Protein AF-A0A1E4PXR9-F1 (afdb_monomer)

Radius of gyration: 66.26 Å; Cα contacts (8 Å, |Δi|>4): 309; chains: 1; bounding box: 119×58×157 Å

Foldseek 3Di:
DVQQVLLVVLVVCVVVVNLVSNQVSLVSNEDPDQDPQADPSVLSSLVSQLVSCVVVVNPVSNVVSVVSSVVNVVNHVVVVVVVVVVVVVVVVVVVVVVVVVVVVVVVVVVVVVVVVVVVVVVVVVVVVVVVVVVVVVVVVVVVVVVVVVVVVVVVVCQADPLQRAGEQVNLVVVLLVVLVVCQVVVHKDKDKDKDKPPLVVVCVPPNQQLSSVVVNVVSVVVVVVDDPPDHDYDHDDDHDDHDPDDDPPPDDIAMQMFMEMCVPQNSDPVSSVVLRVVQSVCCVVVPHRDYGYSDDPPDDPPDD

Mean predicted aligned error: 16.11 Å

pLDDT: mean 86.54, std 12.79, range [35.88, 97.44]

Sequence (304 aa):
MIHDWAATWADALYRSGDLDGAYRHARQSVPDQLPVAPTPLLARAYQVLYEVAKRRGNAAEALDWHERFVEADKHTLDAASASSLAYQRVKQEVDDKLRQLQQAEDSNRILQLRQALDRKAVQASRLSIVLLLTVLASVVFWLIRLKRSQKRFMRLARHDGLTGIFNRQHFVEQAERMLAAAQRDGQHVCLLLMDLDHFKLINDAHGHAFGDLVLKRAVAVCHDHLRKSDIFGRLGGTIAETSDDEDTRGVVISASLGVASTEHAGYDLQQLMADADNALYRAKRGGRNRVVLDDVPQGEAASL

Nearest PDB structures (foldseek):
  6ttr-assembly1_A  TM=7.400E-01  e=2.130E-10  Caulobacter vibrioides NA1000
  6et7-assembly1_B  TM=7.426E-01  e=7.790E-09  Idiomarina sp. A28L
  6zxc-assembly2_D  TM=7.592E-01  e=3.958E-08  Leptospira biflexa serovar Patoc strain 'Patoc 1 (P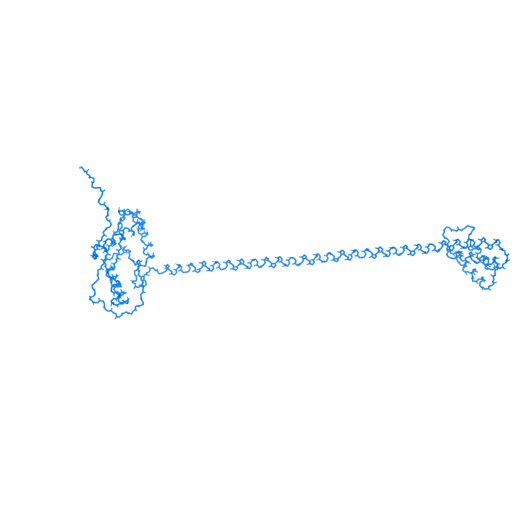aris)'
  3qyy-assembly1_B  TM=8.169E-01  e=7.496E-08  Xanthomonas campestris pv. campestris
  6zxm-assembly3_E  TM=7.622E-01  e=1.125E-07  Leptospira biflexa serovar Patoc strain 'Patoc 1 (Paris)'

Solvent-accessible surface area (backbone atoms only — not comparable to full-atom values): 16610 Å² total; per-residue (Å²): 122,88,41,63,59,30,17,57,48,11,50,53,30,45,74,73,66,38,52,68,59,12,42,54,28,12,55,70,35,53,69,98,62,87,58,98,76,43,47,71,59,44,22,49,15,27,47,46,41,16,55,46,26,52,74,70,67,38,64,71,62,17,49,56,28,42,54,54,17,55,53,29,44,51,54,34,52,51,52,51,52,52,49,53,51,52,52,50,52,54,51,50,54,50,53,51,50,51,50,50,51,52,52,52,51,52,52,52,50,54,51,54,52,49,54,54,51,53,53,50,52,54,51,52,52,53,52,52,50,53,51,52,52,54,53,51,51,49,52,53,52,49,54,53,50,50,55,51,48,54,55,45,57,59,65,64,54,44,42,30,92,86,67,65,40,22,18,46,69,44,36,51,62,49,49,54,54,50,34,59,47,24,65,74,71,73,49,79,53,74,47,77,40,77,47,65,51,66,49,66,59,48,24,76,74,62,34,55,43,52,39,51,51,51,49,41,49,51,50,52,60,50,55,76,74,54,59,94,86,59,87,62,54,50,81,78,84,83,88,64,85,71,70,100,83,78,80,72,82,88,70,86,76,49,45,17,24,4,28,18,43,33,85,79,51,41,72,45,64,69,52,32,51,51,41,7,48,53,14,25,51,49,14,51,72,76,70,36,69,32,79,26,66,59,70,78,80,93,78,75,85,76,82,126

Structure (mmCIF, N/CA/C/O backbone):
data_AF-A0A1E4PXR9-F1
#
_entry.id   AF-A0A1E4PXR9-F1
#
loop_
_atom_site.group_PDB
_atom_site.id
_atom_site.type_symbol
_atom_site.label_atom_id
_atom_site.label_alt_id
_atom_site.label_comp_id
_atom_site.label_asym_id
_atom_site.label_entity_id
_atom_site.label_seq_id
_atom_site.pdbx_PDB_ins_code
_atom_site.Cartn_x
_atom_site.Cartn_y
_atom_site.Cartn_z
_atom_site.occupancy
_atom_site.B_iso_or_equiv
_atom_site.auth_seq_id
_atom_site.auth_comp_id
_atom_site.auth_asym_id
_atom_site.auth_atom_id
_atom_site.pdbx_PDB_model_num
ATOM 1 N N . MET A 1 1 ? 52.321 15.057 -86.939 1.00 46.62 1 MET A N 1
ATOM 2 C CA . MET A 1 1 ? 51.841 13.958 -87.806 1.00 46.62 1 MET A CA 1
ATOM 3 C C . MET A 1 1 ? 52.699 13.715 -89.055 1.00 46.62 1 MET A C 1
ATOM 5 O O . MET A 1 1 ? 52.874 12.556 -89.390 1.00 46.62 1 MET A O 1
ATOM 9 N N . ILE A 1 2 ? 53.272 14.726 -89.738 1.00 49.56 2 ILE A N 1
ATOM 10 C CA . ILE A 1 2 ? 54.115 14.496 -90.944 1.00 49.56 2 ILE A CA 1
ATOM 11 C C . ILE A 1 2 ? 55.569 14.066 -90.608 1.00 49.56 2 ILE A C 1
ATOM 13 O O . ILE A 1 2 ? 56.249 13.540 -91.476 1.00 49.56 2 ILE A O 1
ATOM 17 N N . HIS A 1 3 ? 56.046 14.193 -89.362 1.00 58.34 3 HIS A N 1
ATOM 18 C CA . HIS A 1 3 ? 57.420 13.801 -88.977 1.00 58.34 3 HIS A CA 1
ATOM 19 C C . HIS A 1 3 ? 57.537 12.391 -88.353 1.00 58.34 3 HIS A C 1
ATOM 21 O O . HIS A 1 3 ? 58.612 11.801 -88.371 1.00 58.34 3 HIS A O 1
ATOM 27 N N . ASP A 1 4 ? 56.439 11.808 -87.854 1.00 62.16 4 ASP A N 1
ATOM 28 C CA . ASP A 1 4 ? 56.469 10.554 -87.073 1.00 62.16 4 ASP A CA 1
ATOM 29 C C . ASP A 1 4 ? 56.640 9.288 -87.942 1.00 62.16 4 ASP A C 1
ATOM 31 O O . ASP A 1 4 ? 57.263 8.305 -87.528 1.00 62.16 4 ASP A O 1
ATOM 35 N N . TRP A 1 5 ? 56.121 9.309 -89.177 1.00 75.88 5 TRP A N 1
ATOM 36 C CA . TRP A 1 5 ? 56.276 8.201 -90.132 1.00 75.88 5 TRP A CA 1
ATOM 37 C C . TRP A 1 5 ? 57.699 8.129 -90.694 1.00 75.88 5 TRP A C 1
ATOM 39 O O . TRP A 1 5 ? 58.212 7.045 -90.944 1.00 75.88 5 TRP A O 1
ATOM 49 N N . ALA A 1 6 ? 58.359 9.274 -90.869 1.00 78.88 6 ALA A N 1
ATOM 50 C CA . ALA A 1 6 ? 59.691 9.329 -91.452 1.00 78.88 6 ALA A CA 1
ATOM 51 C C . ALA A 1 6 ? 60.750 8.752 -90.491 1.00 78.88 6 ALA A C 1
ATOM 53 O O . ALA A 1 6 ? 61.662 8.065 -90.944 1.00 78.88 6 ALA A O 1
ATOM 54 N N . ALA A 1 7 ? 60.578 8.907 -89.173 1.00 80.62 7 ALA A N 1
ATOM 55 C CA . ALA A 1 7 ? 61.464 8.321 -88.163 1.00 80.62 7 ALA A CA 1
ATOM 56 C C . ALA A 1 7 ? 61.341 6.789 -88.086 1.00 80.62 7 ALA A C 1
ATOM 58 O O . ALA A 1 7 ? 62.341 6.072 -88.035 1.00 80.62 7 ALA A O 1
ATOM 59 N N . THR A 1 8 ? 60.107 6.277 -88.112 1.00 85.06 8 THR A N 1
ATOM 60 C CA . THR A 1 8 ? 59.834 4.829 -88.121 1.00 85.06 8 THR A CA 1
ATOM 61 C C . THR A 1 8 ? 60.271 4.176 -89.434 1.00 85.06 8 THR A C 1
ATOM 63 O O . THR A 1 8 ? 60.871 3.101 -89.418 1.00 85.06 8 THR A O 1
ATOM 66 N N . TRP A 1 9 ? 60.050 4.850 -90.566 1.00 86.06 9 TRP A N 1
ATOM 67 C CA . TRP A 1 9 ? 60.503 4.408 -91.885 1.00 86.06 9 TRP A CA 1
ATOM 68 C C . TRP A 1 9 ? 62.031 4.418 -92.013 1.00 86.06 9 TRP A C 1
ATOM 70 O O . TRP A 1 9 ? 62.611 3.486 -92.564 1.00 86.06 9 TRP A O 1
ATOM 80 N N . ALA A 1 10 ? 62.704 5.420 -91.443 1.00 86.50 10 ALA A N 1
ATOM 81 C CA . ALA A 1 10 ? 64.161 5.484 -91.424 1.00 86.50 10 ALA A CA 1
ATOM 82 C C . ALA A 1 10 ? 64.803 4.320 -90.656 1.00 86.50 10 ALA A C 1
ATOM 84 O O . ALA A 1 10 ? 65.794 3.758 -91.120 1.00 86.50 10 ALA A O 1
ATOM 85 N N . ASP A 1 11 ? 64.227 3.919 -89.517 1.00 86.69 11 ASP A N 1
ATOM 86 C CA . ASP A 1 11 ? 64.697 2.746 -88.772 1.00 86.69 11 ASP A CA 1
ATOM 87 C C . ASP A 1 11 ? 64.509 1.450 -89.572 1.00 86.69 11 ASP A C 1
ATOM 89 O O . ASP A 1 11 ? 65.394 0.593 -89.595 1.00 86.69 11 ASP A O 1
ATOM 93 N N . ALA A 1 12 ? 63.378 1.315 -90.269 1.00 87.81 12 ALA A N 1
ATOM 94 C CA . ALA A 1 12 ? 63.119 0.170 -91.136 1.00 87.81 12 ALA A CA 1
ATOM 95 C C . ALA A 1 12 ? 64.130 0.089 -92.298 1.00 87.81 12 ALA A C 1
ATOM 97 O O . ALA A 1 12 ? 64.696 -0.980 -92.533 1.00 87.81 12 ALA A O 1
ATOM 98 N N . LEU A 1 13 ? 64.414 1.217 -92.962 1.00 87.94 13 LEU A N 1
ATOM 99 C CA . LEU A 1 13 ? 65.394 1.309 -94.054 1.00 87.94 13 LEU A CA 1
ATOM 100 C C . LEU A 1 13 ? 66.832 1.048 -93.586 1.00 87.94 13 LEU A C 1
ATOM 102 O O . LEU A 1 13 ? 67.603 0.373 -94.271 1.00 87.94 13 LEU A O 1
ATOM 106 N N . TYR A 1 14 ? 67.189 1.516 -92.386 1.00 88.06 14 TYR A N 1
ATOM 107 C CA . TYR A 1 14 ? 68.495 1.229 -91.792 1.00 88.06 14 TYR A CA 1
ATOM 108 C C . TYR A 1 14 ? 68.681 -0.278 -91.573 1.00 88.06 14 TYR A C 1
ATOM 110 O O . TYR A 1 14 ? 69.727 -0.838 -91.912 1.00 88.06 14 TYR A O 1
ATOM 118 N N . ARG A 1 15 ? 67.646 -0.960 -91.060 1.00 88.12 15 ARG A N 1
ATOM 119 C CA . ARG A 1 15 ? 67.658 -2.417 -90.851 1.00 88.12 15 ARG A CA 1
ATOM 120 C C . ARG A 1 15 ? 67.704 -3.207 -92.159 1.00 88.12 15 ARG A C 1
ATOM 122 O O . ARG A 1 15 ? 68.309 -4.275 -92.175 1.00 88.12 15 ARG A O 1
ATOM 129 N N . SER A 1 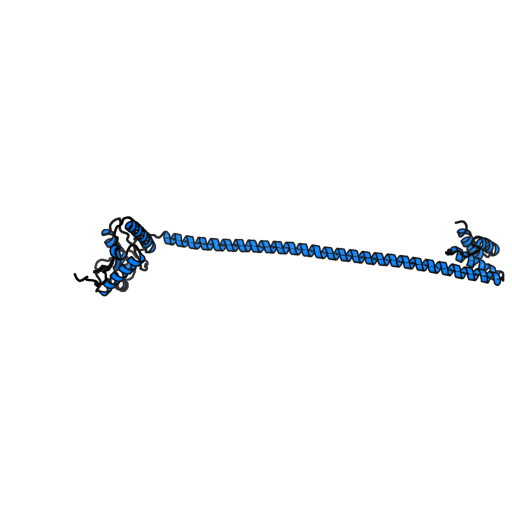16 ? 67.108 -2.699 -93.239 1.00 87.12 16 SER A N 1
ATOM 130 C CA . SER A 1 16 ? 67.174 -3.325 -94.568 1.00 87.12 16 SER A CA 1
ATOM 131 C C . SER A 1 16 ? 68.480 -3.042 -9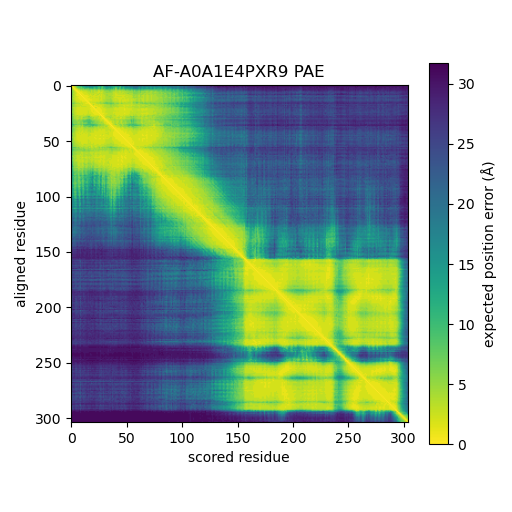5.322 1.00 87.12 16 SER A C 1
ATOM 133 O O . SER A 1 16 ? 68.671 -3.573 -96.412 1.00 87.12 16 SER A O 1
ATOM 135 N N . GLY A 1 17 ? 69.382 -2.230 -94.757 1.00 82.88 17 GLY A N 1
ATOM 136 C CA . GLY A 1 17 ? 70.694 -1.919 -95.329 1.00 82.88 17 GLY A CA 1
ATOM 137 C C . GLY A 1 17 ? 70.726 -0.718 -96.281 1.00 82.88 17 GLY A C 1
ATOM 138 O O . GLY A 1 17 ? 71.799 -0.394 -96.786 1.00 82.88 17 GLY A O 1
ATOM 139 N N . ASP A 1 18 ? 69.601 -0.028 -96.494 1.00 90.12 18 ASP A N 1
ATOM 140 C CA . ASP A 1 18 ? 69.536 1.197 -97.301 1.00 90.12 18 ASP A CA 1
ATOM 141 C C . ASP A 1 18 ? 69.928 2.410 -96.446 1.00 90.12 18 ASP A C 1
ATOM 143 O O . ASP A 1 18 ? 69.097 3.076 -95.823 1.00 90.12 18 ASP A O 1
ATOM 147 N N . LEU A 1 19 ? 71.234 2.679 -96.388 1.00 86.06 19 LEU A N 1
ATOM 148 C CA . LEU A 1 19 ? 71.796 3.753 -95.567 1.00 86.06 19 LEU A CA 1
ATOM 149 C C . LEU A 1 19 ? 71.411 5.151 -96.074 1.00 86.06 19 LEU A C 1
ATOM 151 O O . LEU A 1 19 ? 71.263 6.073 -95.271 1.00 86.06 19 LEU A O 1
ATOM 155 N N . ASP A 1 20 ? 71.231 5.321 -97.384 1.00 85.50 20 ASP A N 1
ATOM 156 C CA . ASP A 1 20 ? 70.910 6.617 -97.987 1.00 85.50 20 ASP A CA 1
ATOM 157 C C . ASP A 1 20 ? 69.437 6.973 -97.792 1.00 85.50 20 ASP A C 1
ATOM 159 O O . ASP A 1 20 ? 69.116 8.115 -97.440 1.00 85.50 20 ASP A O 1
ATOM 163 N N . GLY A 1 21 ? 68.550 5.989 -97.950 1.00 86.00 21 GLY A N 1
ATOM 164 C CA . GLY A 1 21 ? 67.142 6.110 -97.598 1.00 86.00 21 GLY A CA 1
ATOM 165 C C . GLY A 1 21 ? 66.956 6.366 -96.102 1.00 86.00 21 GLY A C 1
ATOM 166 O O . GLY A 1 21 ? 66.264 7.317 -95.725 1.00 86.00 21 GLY A O 1
ATOM 167 N N . ALA A 1 22 ? 67.634 5.591 -95.249 1.00 87.38 22 ALA A N 1
ATOM 168 C CA . ALA A 1 22 ? 67.600 5.771 -93.798 1.00 87.38 22 ALA A CA 1
ATOM 169 C C . ALA A 1 22 ? 68.037 7.180 -93.376 1.00 87.38 22 ALA A C 1
ATOM 171 O O . ALA A 1 22 ? 67.333 7.840 -92.611 1.00 87.38 22 ALA A O 1
ATOM 172 N N . TYR A 1 23 ? 69.149 7.682 -93.924 1.00 88.81 23 TYR A N 1
ATOM 173 C CA . TYR A 1 23 ? 69.638 9.030 -93.628 1.00 88.81 23 TYR A CA 1
ATOM 174 C C . TYR A 1 23 ? 68.641 10.109 -94.049 1.00 88.81 23 TYR A C 1
ATOM 176 O O . TYR A 1 23 ? 68.341 11.018 -93.279 1.00 88.81 23 TYR A O 1
ATOM 184 N N . ARG A 1 24 ? 68.099 10.008 -95.269 1.00 87.88 24 ARG A N 1
ATOM 185 C CA . ARG A 1 24 ? 67.177 11.009 -95.817 1.00 87.88 24 ARG A CA 1
ATOM 186 C C . ARG A 1 24 ? 65.913 11.125 -94.969 1.00 87.88 24 ARG A C 1
ATOM 188 O O . ARG A 1 24 ? 65.515 12.234 -94.618 1.00 87.88 24 ARG A O 1
ATOM 195 N N . HIS A 1 25 ? 65.310 9.993 -94.619 1.00 89.19 25 HIS A N 1
ATOM 196 C CA . HIS A 1 25 ? 64.082 9.967 -93.830 1.00 89.19 25 HIS A CA 1
ATOM 197 C C . HIS A 1 25 ? 64.324 10.323 -92.355 1.00 89.19 25 HIS A C 1
ATOM 199 O O . HIS A 1 25 ? 63.528 11.060 -91.768 1.00 89.19 25 HIS A O 1
ATOM 205 N N . ALA A 1 26 ? 65.452 9.911 -91.765 1.00 87.38 26 ALA A N 1
ATOM 206 C CA . ALA A 1 26 ? 65.797 10.319 -90.405 1.00 87.38 26 ALA A CA 1
ATOM 207 C C . ALA A 1 26 ? 66.080 11.828 -90.330 1.00 87.38 26 ALA A C 1
ATOM 209 O O . ALA A 1 26 ? 65.573 12.501 -89.435 1.00 87.38 26 ALA A O 1
ATOM 210 N N . ARG A 1 27 ? 66.792 12.398 -91.316 1.00 88.25 27 ARG A N 1
ATOM 211 C CA . ARG A 1 27 ? 67.095 13.838 -91.365 1.00 88.25 27 ARG A CA 1
ATOM 212 C C . ARG A 1 27 ? 65.841 14.698 -91.534 1.00 88.25 27 ARG A C 1
ATOM 214 O O . ARG A 1 27 ? 65.775 15.765 -90.939 1.00 88.25 27 ARG A O 1
ATOM 221 N N . GLN A 1 28 ? 64.832 14.228 -92.274 1.00 87.06 28 GLN A N 1
ATOM 222 C CA . GLN A 1 28 ? 63.517 14.888 -92.396 1.00 87.06 28 GLN A CA 1
ATOM 223 C C . GLN A 1 28 ? 62.701 14.887 -91.091 1.00 87.06 28 GLN A C 1
ATOM 225 O O . GLN A 1 28 ? 61.771 15.681 -90.928 1.00 87.06 28 GLN A O 1
ATOM 230 N N . SER A 1 29 ? 63.028 13.979 -90.172 1.00 83.25 29 SER A N 1
ATOM 231 C CA . SER A 1 29 ? 62.320 13.797 -88.900 1.00 83.25 29 SER A CA 1
ATOM 232 C C . SER A 1 29 ? 62.949 14.584 -87.753 1.00 83.25 29 SER A C 1
ATOM 234 O O . SER A 1 29 ? 62.349 14.695 -86.687 1.00 83.25 29 SER A O 1
ATOM 236 N N . VAL A 1 30 ? 64.156 15.114 -87.965 1.00 87.50 30 VAL A N 1
ATOM 237 C CA . VAL A 1 30 ? 64.979 15.749 -86.939 1.00 87.50 30 VAL A CA 1
ATOM 238 C C . VAL A 1 30 ? 65.002 17.271 -87.136 1.00 87.50 30 VAL A C 1
ATOM 240 O O . VAL A 1 30 ? 65.453 17.734 -88.186 1.00 87.50 30 VAL A O 1
ATOM 243 N N . PRO A 1 31 ? 64.561 18.062 -86.141 1.00 85.44 31 PRO A N 1
ATOM 244 C CA . PRO A 1 31 ? 64.659 19.516 -86.171 1.00 85.44 31 PRO A CA 1
ATOM 245 C C . PRO A 1 31 ? 66.102 19.986 -85.932 1.00 85.44 31 PRO A C 1
ATOM 247 O O . PRO A 1 31 ? 66.924 19.268 -85.357 1.00 85.44 31 PRO A O 1
ATOM 250 N N . ASP A 1 32 ? 66.410 21.212 -86.359 1.00 80.38 32 ASP A N 1
ATOM 251 C CA . ASP A 1 32 ? 67.767 21.769 -86.250 1.00 80.38 32 ASP A CA 1
ATOM 252 C C . ASP A 1 32 ? 68.204 22.016 -84.797 1.00 80.38 32 ASP A C 1
ATOM 254 O O . ASP A 1 32 ? 69.385 21.859 -84.477 1.00 80.38 32 ASP A O 1
ATOM 258 N N . GLN A 1 33 ? 67.254 22.323 -83.910 1.00 82.94 33 GLN A N 1
ATOM 259 C CA . GLN A 1 33 ? 67.449 22.420 -82.462 1.00 82.94 33 GLN A CA 1
ATOM 260 C C . GLN A 1 33 ? 66.641 21.339 -81.747 1.00 82.94 33 GLN A C 1
ATOM 262 O O . GLN A 1 33 ? 65.505 21.055 -82.138 1.00 82.94 33 GLN A O 1
ATOM 267 N N . LEU A 1 34 ? 67.215 20.758 -80.688 1.00 80.31 34 LEU A N 1
ATOM 268 C CA . LEU A 1 34 ? 66.525 19.755 -79.886 1.00 80.31 34 LEU A CA 1
ATOM 269 C C . LEU A 1 34 ? 65.285 20.388 -79.221 1.00 80.31 34 LEU A C 1
ATOM 271 O O . LEU A 1 34 ? 65.412 21.407 -78.538 1.00 80.31 34 LEU A O 1
ATOM 275 N N . PRO A 1 35 ? 64.078 19.828 -79.408 1.00 82.12 35 PRO A N 1
ATOM 276 C CA . PRO A 1 35 ? 62.878 20.332 -78.754 1.00 82.12 35 PRO A CA 1
ATOM 277 C C . PRO A 1 35 ? 62.958 20.162 -77.236 1.00 82.12 35 PRO A C 1
ATOM 279 O O . PRO A 1 35 ? 63.519 19.187 -76.751 1.00 82.12 35 PRO A O 1
ATOM 282 N N . VAL A 1 36 ? 62.291 21.047 -76.491 1.00 77.19 36 VAL A N 1
ATOM 283 C CA . VAL A 1 36 ? 62.218 20.994 -75.014 1.00 77.19 36 VAL A CA 1
ATOM 284 C C . VAL A 1 36 ? 61.595 19.682 -74.499 1.00 77.19 36 VAL A C 1
ATOM 286 O O . VAL A 1 36 ? 61.920 19.223 -73.409 1.00 77.19 36 VAL A O 1
ATOM 289 N N . ALA A 1 37 ? 60.709 19.066 -75.286 1.00 79.12 37 ALA A N 1
ATOM 290 C CA . ALA A 1 37 ? 60.105 17.766 -75.007 1.00 79.12 37 ALA A CA 1
ATOM 291 C C . ALA A 1 37 ? 60.241 16.863 -76.247 1.00 79.12 37 ALA A C 1
ATOM 293 O O . ALA A 1 37 ? 59.315 16.792 -77.063 1.00 79.12 37 ALA A O 1
ATOM 294 N N . PRO A 1 38 ? 61.405 16.221 -76.448 1.00 82.31 38 PRO A N 1
ATOM 295 C CA . PRO A 1 38 ? 61.605 15.311 -77.563 1.00 82.31 38 PRO A CA 1
ATOM 296 C C . PRO A 1 38 ? 60.703 14.086 -77.387 1.00 82.31 38 PRO A C 1
ATOM 298 O O . PRO A 1 38 ? 60.459 13.627 -76.273 1.00 82.31 38 PRO A O 1
ATOM 301 N N . THR A 1 39 ? 60.168 13.559 -78.485 1.00 85.69 39 THR A N 1
ATOM 302 C CA . THR A 1 39 ? 59.374 12.326 -78.455 1.00 85.69 39 THR A CA 1
ATOM 303 C C . THR A 1 39 ? 60.292 11.101 -78.542 1.00 85.69 39 THR A C 1
ATOM 305 O O . THR A 1 39 ? 61.390 11.196 -79.096 1.00 85.69 39 THR A O 1
ATOM 308 N N . PRO A 1 40 ? 59.849 9.913 -78.090 1.00 85.25 40 PRO A N 1
ATOM 309 C CA . PRO A 1 40 ? 60.623 8.677 -78.259 1.00 85.25 40 PRO A CA 1
ATOM 310 C C . PRO A 1 40 ? 60.974 8.378 -79.727 1.00 85.25 40 PRO A C 1
ATOM 312 O O . PRO A 1 40 ? 62.032 7.833 -80.033 1.00 85.25 40 PRO A O 1
ATOM 315 N N . LEU A 1 41 ? 60.102 8.783 -80.657 1.00 86.44 41 LEU A N 1
ATOM 316 C CA . LEU A 1 41 ? 60.338 8.665 -82.098 1.00 86.44 41 LEU A CA 1
ATOM 317 C C . LEU A 1 41 ? 61.459 9.592 -82.585 1.00 86.44 41 LEU A C 1
ATOM 319 O O . LEU A 1 41 ? 62.230 9.209 -83.463 1.00 86.44 41 LEU A O 1
ATOM 323 N N . LEU A 1 42 ? 61.585 10.781 -81.996 1.00 88.12 42 LEU A N 1
ATOM 324 C CA . LEU A 1 42 ? 62.658 11.713 -82.314 1.00 88.12 42 LEU A CA 1
ATOM 325 C C . LEU A 1 42 ? 64.016 11.214 -81.794 1.00 88.12 42 LEU A C 1
ATOM 327 O O . LEU A 1 42 ? 64.995 11.251 -82.538 1.00 88.12 42 LEU A O 1
ATOM 331 N N . ALA A 1 43 ? 64.067 10.664 -80.574 1.00 88.56 43 ALA A N 1
ATOM 332 C CA . ALA A 1 43 ? 65.263 9.979 -80.070 1.00 88.56 43 ALA A CA 1
ATOM 333 C C . ALA A 1 43 ? 65.671 8.836 -81.018 1.00 88.56 43 ALA A C 1
ATOM 335 O O . ALA A 1 43 ? 66.829 8.728 -81.424 1.00 88.56 43 ALA A O 1
ATOM 336 N N . ARG A 1 44 ? 64.700 8.047 -81.497 1.00 89.69 44 ARG A N 1
ATOM 337 C CA . ARG A 1 44 ? 64.964 6.983 -82.474 1.00 89.69 44 ARG A CA 1
ATOM 338 C C . ARG A 1 44 ? 65.523 7.506 -83.803 1.00 89.69 44 ARG A C 1
ATOM 340 O O . ARG A 1 44 ? 66.412 6.875 -84.368 1.00 89.69 44 ARG A O 1
ATOM 347 N N . ALA A 1 45 ? 65.052 8.652 -84.292 1.00 90.12 45 ALA A N 1
ATOM 348 C CA . ALA A 1 45 ? 65.582 9.267 -85.509 1.00 90.12 45 ALA A CA 1
ATOM 349 C C . ALA A 1 45 ? 67.049 9.720 -85.348 1.00 90.12 45 ALA A C 1
ATOM 351 O O . ALA A 1 45 ? 67.861 9.456 -86.236 1.00 90.12 45 ALA A O 1
ATOM 352 N N . TYR A 1 46 ? 67.417 10.319 -84.206 1.00 91.88 46 TYR A N 1
ATOM 353 C CA . TYR A 1 46 ? 68.817 10.648 -83.896 1.00 91.88 46 TYR A CA 1
ATOM 354 C C . TYR A 1 46 ? 69.705 9.399 -83.827 1.00 91.88 46 TYR A C 1
ATOM 356 O O . TYR A 1 46 ? 70.816 9.401 -84.358 1.00 91.88 46 TYR A O 1
ATOM 364 N N . GLN A 1 47 ? 69.195 8.303 -83.255 1.00 92.31 47 GLN A N 1
ATOM 365 C CA . GLN A 1 47 ? 69.902 7.023 -83.215 1.00 92.31 47 GLN A CA 1
ATOM 366 C C . GLN A 1 47 ? 70.216 6.492 -84.622 1.00 92.31 47 GLN A C 1
ATOM 368 O O . GLN A 1 47 ? 71.330 6.037 -84.874 1.00 92.31 47 GLN A O 1
ATOM 373 N N . VAL A 1 48 ? 69.255 6.569 -85.550 1.00 90.75 48 VAL A N 1
ATOM 374 C CA . VAL A 1 48 ? 69.454 6.137 -86.944 1.00 90.75 48 VAL A CA 1
ATOM 375 C C . VAL A 1 48 ? 70.504 7.004 -87.650 1.00 90.75 48 VAL A C 1
ATOM 377 O O . VAL A 1 48 ? 71.363 6.462 -88.344 1.00 90.75 48 VAL A O 1
ATOM 380 N N . LEU A 1 49 ? 70.497 8.327 -87.449 1.00 91.94 49 LEU A N 1
ATOM 381 C CA . LEU A 1 49 ? 71.511 9.226 -88.024 1.00 91.94 49 LEU A CA 1
ATOM 382 C C . LEU A 1 49 ? 72.918 8.941 -87.485 1.00 91.94 49 LEU A C 1
ATOM 384 O O . LEU A 1 49 ? 73.864 8.868 -88.271 1.00 91.94 49 LEU A O 1
ATOM 388 N N . TYR A 1 50 ? 73.047 8.713 -86.175 1.00 93.31 50 TYR A N 1
ATOM 389 C CA . TYR A 1 50 ? 74.298 8.290 -85.540 1.00 93.31 50 TYR A CA 1
ATOM 390 C C . TYR A 1 50 ? 74.841 7.002 -86.170 1.00 93.31 50 TYR A C 1
ATOM 392 O O . TYR A 1 50 ? 75.996 6.937 -86.598 1.00 93.31 50 TYR A O 1
ATOM 400 N N . GLU A 1 51 ? 73.995 5.979 -86.262 1.00 91.31 51 GLU A N 1
ATOM 401 C CA . GLU A 1 51 ? 74.361 4.668 -86.786 1.00 91.31 51 GLU A CA 1
ATOM 402 C C . GLU A 1 51 ? 74.778 4.721 -88.266 1.00 91.31 51 GLU A C 1
ATOM 404 O O . GLU A 1 51 ? 75.758 4.087 -88.672 1.00 91.31 51 GLU A O 1
ATOM 409 N N . VAL A 1 52 ? 74.085 5.525 -89.080 1.00 90.69 52 VAL A N 1
ATOM 410 C CA . VAL A 1 52 ? 74.457 5.746 -90.483 1.00 90.69 52 VAL A CA 1
ATOM 411 C C . VAL A 1 52 ? 75.782 6.510 -90.600 1.00 90.69 52 VAL A C 1
ATOM 413 O O . VAL A 1 52 ? 76.654 6.088 -91.364 1.00 90.69 52 VAL A O 1
ATOM 416 N N . ALA A 1 53 ? 75.981 7.591 -89.838 1.00 89.69 53 ALA A N 1
ATOM 417 C CA . ALA A 1 53 ? 77.221 8.376 -89.853 1.00 89.69 53 ALA A CA 1
ATOM 418 C C . ALA A 1 53 ? 78.440 7.544 -89.412 1.00 89.69 53 ALA A C 1
ATOM 420 O O . ALA A 1 53 ? 79.508 7.616 -90.027 1.00 89.69 53 ALA A O 1
ATOM 421 N N . LYS A 1 54 ? 78.250 6.668 -88.418 1.00 91.06 54 LYS A N 1
ATOM 422 C CA . LYS A 1 54 ? 79.253 5.702 -87.955 1.00 91.06 54 LYS A CA 1
ATOM 423 C C . LYS A 1 54 ? 79.655 4.718 -89.054 1.00 91.06 54 LYS A C 1
ATOM 425 O O . LYS A 1 54 ? 80.846 4.505 -89.267 1.00 91.06 54 LYS A O 1
ATOM 430 N N . ARG A 1 55 ? 78.689 4.152 -89.789 1.00 88.56 55 ARG A N 1
ATOM 431 C CA . ARG A 1 55 ? 78.967 3.242 -90.920 1.00 88.56 55 ARG A CA 1
ATOM 432 C C . ARG A 1 55 ? 79.660 3.931 -92.093 1.00 88.56 55 ARG A C 1
ATOM 434 O O . ARG A 1 55 ? 80.434 3.290 -92.793 1.00 88.56 55 ARG A O 1
ATOM 441 N N . ARG A 1 56 ? 79.403 5.225 -92.296 1.00 88.62 56 ARG A N 1
ATOM 442 C CA . ARG A 1 56 ? 80.062 6.051 -93.321 1.00 88.62 56 ARG A CA 1
ATOM 443 C C . ARG A 1 56 ? 81.463 6.533 -92.918 1.00 88.62 56 ARG A C 1
ATOM 445 O O . ARG A 1 56 ? 82.137 7.151 -93.733 1.00 88.62 56 ARG A O 1
ATOM 452 N N . GLY A 1 57 ? 81.907 6.264 -91.686 1.00 85.88 57 GLY A N 1
ATOM 453 C CA . GLY A 1 57 ? 83.226 6.667 -91.188 1.00 85.88 57 GLY A CA 1
ATOM 454 C C . GLY A 1 57 ? 83.346 8.153 -90.824 1.00 85.88 57 GLY A C 1
ATOM 455 O O . GLY A 1 57 ? 84.457 8.631 -90.604 1.00 85.88 57 GLY A O 1
ATOM 456 N N . ASN A 1 58 ? 82.233 8.891 -90.735 1.00 90.12 58 ASN A N 1
ATOM 457 C CA . ASN A 1 58 ? 82.238 10.307 -90.367 1.00 90.12 58 ASN A CA 1
ATOM 458 C C . ASN A 1 58 ? 82.122 10.468 -88.844 1.00 90.12 58 ASN A C 1
ATOM 460 O O . ASN A 1 58 ? 81.025 10.580 -88.296 1.00 90.12 58 ASN A O 1
ATOM 464 N N . ALA A 1 59 ? 83.263 10.460 -88.153 1.00 85.38 59 ALA A N 1
ATOM 465 C CA . ALA A 1 59 ? 83.305 10.509 -86.691 1.00 85.38 59 ALA A CA 1
ATOM 466 C C . ALA A 1 59 ? 82.731 11.811 -86.102 1.00 85.38 59 ALA A C 1
ATOM 468 O O . ALA A 1 59 ? 82.101 11.766 -85.048 1.00 85.38 59 ALA A O 1
ATOM 469 N N . ALA A 1 60 ? 82.914 12.949 -86.781 1.00 87.81 60 ALA A N 1
ATOM 470 C CA . ALA A 1 60 ? 82.422 14.244 -86.308 1.00 87.81 60 ALA A CA 1
ATOM 471 C C . ALA A 1 60 ? 80.887 14.309 -86.334 1.00 87.81 60 ALA A C 1
ATOM 473 O O . ALA A 1 60 ? 80.260 14.698 -85.354 1.00 87.81 60 ALA A O 1
ATOM 474 N N . GLU A 1 61 ? 80.282 13.861 -87.436 1.00 88.44 61 GLU A N 1
ATOM 475 C CA . GLU A 1 61 ? 78.824 13.801 -87.576 1.00 88.44 61 GLU A CA 1
ATOM 476 C C . GLU A 1 61 ? 78.208 12.724 -86.671 1.00 88.44 61 GLU A C 1
ATOM 478 O O . GLU A 1 61 ? 77.147 12.931 -86.089 1.00 88.44 61 GLU A O 1
ATOM 483 N N . ALA A 1 62 ? 78.886 11.586 -86.495 1.00 89.00 62 ALA A N 1
ATOM 484 C CA . ALA A 1 62 ? 78.438 10.557 -85.564 1.00 89.00 62 ALA A CA 1
ATOM 485 C C . ALA A 1 62 ? 78.425 11.065 -84.112 1.00 89.00 62 ALA A C 1
ATOM 487 O O . ALA A 1 62 ? 77.489 10.757 -83.380 1.00 89.00 62 ALA A O 1
ATOM 488 N N . LEU A 1 63 ? 79.424 11.848 -83.692 1.00 90.44 63 LEU A N 1
ATOM 489 C CA . LEU A 1 63 ? 79.461 12.403 -82.339 1.00 90.44 63 LEU A CA 1
ATOM 490 C C . LEU A 1 63 ? 78.298 13.377 -82.088 1.00 90.44 63 LEU A C 1
ATOM 492 O O . LEU A 1 63 ? 77.586 13.198 -81.105 1.00 90.44 63 LEU A O 1
ATOM 496 N N . ASP A 1 64 ? 78.045 14.323 -83.000 1.00 90.12 64 ASP A N 1
ATOM 497 C CA . ASP A 1 64 ? 76.934 15.287 -82.868 1.00 90.12 64 ASP A CA 1
ATOM 498 C C . ASP A 1 64 ? 75.571 14.576 -82.791 1.00 90.12 64 ASP A C 1
ATOM 500 O O . ASP A 1 64 ? 74.756 14.856 -81.909 1.00 90.12 64 ASP A O 1
ATOM 504 N N . TRP A 1 65 ? 75.327 13.579 -83.651 1.00 91.19 65 TRP A N 1
ATOM 505 C CA . TRP A 1 65 ? 74.078 12.813 -83.585 1.00 91.19 65 TRP A CA 1
ATOM 506 C C . TRP A 1 65 ? 73.969 11.937 -82.337 1.00 91.19 65 TRP A C 1
ATOM 508 O O . TRP A 1 65 ? 72.862 11.731 -81.835 1.00 91.19 65 TRP A O 1
ATOM 518 N N . HIS A 1 66 ? 75.090 11.436 -81.818 1.00 91.69 66 HIS A N 1
ATOM 519 C CA . HIS A 1 66 ? 75.105 10.664 -80.582 1.00 91.69 66 HIS A CA 1
ATOM 520 C C . HIS A 1 66 ? 74.771 11.530 -79.364 1.00 91.69 66 HIS A C 1
ATOM 522 O O . HIS A 1 66 ? 73.947 11.122 -78.548 1.00 91.69 66 HIS A O 1
ATOM 528 N N . GLU A 1 67 ? 75.352 12.727 -79.261 1.00 90.81 67 GLU A N 1
ATOM 529 C CA . GLU A 1 67 ? 75.066 13.673 -78.175 1.00 90.81 67 GLU A CA 1
ATOM 530 C C . GLU A 1 67 ? 73.577 14.040 -78.148 1.00 90.81 67 GLU A C 1
ATOM 532 O O . GLU A 1 67 ? 72.924 13.908 -77.110 1.00 90.81 67 GLU A O 1
ATOM 537 N N . ARG A 1 68 ? 72.998 14.363 -79.312 1.00 89.75 68 ARG A N 1
ATOM 538 C CA . ARG A 1 68 ? 71.562 14.668 -79.440 1.00 89.75 68 ARG A CA 1
ATOM 539 C C . ARG A 1 68 ? 70.663 13.467 -79.154 1.00 89.75 68 ARG A C 1
ATOM 541 O O . ARG A 1 68 ? 69.586 13.638 -78.588 1.00 89.75 68 ARG A O 1
ATOM 548 N N . PHE A 1 69 ? 71.081 12.256 -79.529 1.00 91.81 69 PHE A N 1
ATOM 549 C CA . PHE A 1 69 ? 70.359 11.029 -79.184 1.00 91.81 69 PHE A CA 1
ATOM 550 C C . PHE A 1 69 ? 70.321 10.815 -77.671 1.00 91.81 69 PHE A C 1
ATOM 552 O O . PHE A 1 69 ? 69.242 10.616 -77.121 1.00 91.81 69 PHE A O 1
ATOM 559 N N . VAL A 1 70 ? 71.479 10.874 -77.007 1.00 89.81 70 VAL A N 1
ATOM 560 C CA . VAL A 1 70 ? 71.594 10.659 -75.558 1.00 89.81 70 VAL A CA 1
ATOM 561 C C . VAL A 1 70 ? 70.778 11.697 -74.790 1.00 89.81 70 VAL A C 1
ATOM 563 O O . VAL A 1 70 ? 70.079 11.351 -73.838 1.00 89.81 70 VAL A O 1
ATOM 566 N N . GLU A 1 71 ? 70.823 12.959 -75.218 1.00 88.56 71 GLU A N 1
ATOM 567 C CA . GLU A 1 71 ? 70.034 14.028 -74.611 1.00 88.56 71 GLU A CA 1
ATOM 568 C C . GLU A 1 71 ? 68.526 13.809 -74.822 1.00 88.56 71 GLU A C 1
ATOM 570 O O . GLU A 1 71 ? 67.755 13.833 -73.860 1.00 88.56 71 GLU A O 1
ATOM 575 N N . ALA A 1 72 ? 68.098 13.500 -76.051 1.00 86.75 72 ALA A N 1
ATOM 576 C CA . ALA A 1 72 ? 66.699 13.214 -76.358 1.00 86.75 72 ALA A CA 1
ATOM 577 C C . ALA A 1 72 ? 66.152 12.002 -75.584 1.00 86.75 72 ALA A C 1
ATOM 579 O O . ALA A 1 72 ? 65.049 12.063 -75.035 1.00 86.75 72 ALA A O 1
ATOM 580 N N . ASP A 1 73 ? 66.921 10.914 -75.516 1.00 85.25 73 ASP A N 1
ATOM 581 C CA . ASP A 1 73 ? 66.548 9.677 -74.827 1.00 85.25 73 ASP A CA 1
ATOM 582 C C . ASP A 1 73 ? 66.387 9.914 -73.318 1.00 85.25 73 ASP A C 1
ATOM 584 O O . ASP A 1 73 ? 65.347 9.582 -72.741 1.00 85.25 73 ASP A O 1
ATOM 588 N N . LYS A 1 74 ? 67.337 10.627 -72.697 1.00 87.62 74 LYS A N 1
ATOM 589 C CA . LYS A 1 74 ? 67.262 11.019 -71.283 1.00 87.62 74 LYS A CA 1
ATOM 590 C C . LYS A 1 74 ? 65.992 11.818 -70.968 1.00 87.62 74 LYS A C 1
ATOM 592 O O . LYS A 1 74 ? 65.268 11.469 -70.036 1.00 87.62 74 LYS A O 1
ATOM 597 N N . HIS A 1 75 ? 65.677 12.838 -71.768 1.00 85.94 75 HIS A N 1
ATOM 598 C CA . HIS A 1 75 ? 64.469 13.647 -71.570 1.00 85.94 75 HIS A CA 1
ATOM 599 C C . HIS A 1 75 ? 63.176 12.823 -71.683 1.00 85.94 75 HIS A C 1
ATOM 601 O O . HIS A 1 75 ? 62.231 13.044 -70.920 1.00 85.94 75 HIS A O 1
ATOM 607 N N . THR A 1 76 ? 63.122 11.848 -72.598 1.00 83.75 76 THR A N 1
ATOM 608 C CA . THR A 1 76 ? 61.952 10.964 -72.731 1.00 83.75 76 THR A CA 1
ATOM 609 C C . THR A 1 76 ? 61.794 10.003 -71.550 1.00 83.75 76 THR A C 1
ATOM 611 O O . THR A 1 76 ? 60.675 9.811 -71.065 1.00 83.75 76 THR A O 1
ATOM 614 N N . LEU A 1 77 ? 62.899 9.440 -71.048 1.00 84.25 77 LEU A N 1
ATOM 615 C CA . LEU A 1 77 ? 62.914 8.547 -69.886 1.00 84.25 77 LEU A CA 1
ATOM 616 C C . LEU A 1 77 ? 62.490 9.272 -68.601 1.00 84.25 77 LEU A C 1
ATOM 618 O O . LEU A 1 77 ? 61.692 8.735 -67.822 1.00 84.25 77 LEU A O 1
ATOM 622 N N . ASP A 1 78 ? 62.959 10.506 -68.406 1.00 85.75 78 ASP A N 1
ATOM 623 C CA . ASP A 1 78 ? 62.591 11.343 -67.262 1.00 85.75 78 ASP A CA 1
ATOM 624 C C . ASP A 1 78 ? 61.097 11.710 -67.297 1.00 85.75 78 ASP A C 1
ATOM 626 O O . ASP A 1 78 ? 60.404 11.603 -66.281 1.00 85.75 78 ASP A O 1
ATOM 630 N N . ALA A 1 79 ? 60.555 12.055 -68.471 1.00 83.56 79 ALA A N 1
ATOM 631 C CA . ALA A 1 79 ? 59.132 12.362 -68.640 1.00 83.56 79 ALA A CA 1
ATOM 632 C C . ALA A 1 79 ? 58.221 11.142 -68.392 1.00 83.56 79 ALA A C 1
ATOM 634 O O . ALA A 1 79 ? 57.168 11.264 -67.751 1.00 83.56 79 ALA A O 1
ATOM 635 N N . ALA A 1 80 ? 58.625 9.954 -68.857 1.00 83.06 80 ALA A N 1
ATOM 636 C CA . ALA A 1 80 ? 57.900 8.708 -68.608 1.00 83.06 80 ALA A CA 1
ATOM 637 C C . ALA A 1 80 ? 57.904 8.339 -67.113 1.00 83.06 80 ALA A C 1
ATOM 639 O O . ALA A 1 80 ? 56.856 8.016 -66.542 1.00 83.06 80 ALA A O 1
ATOM 640 N N . SER A 1 81 ? 59.060 8.464 -66.457 1.00 84.94 81 SER A N 1
ATOM 641 C CA . SER A 1 81 ? 59.215 8.207 -65.020 1.00 84.94 81 SER A CA 1
ATOM 642 C C . SER A 1 81 ? 58.413 9.200 -64.173 1.00 84.94 81 SER A C 1
ATOM 644 O O . SER A 1 81 ? 57.705 8.796 -63.248 1.00 84.94 81 SER A O 1
ATOM 646 N N . ALA A 1 82 ? 58.444 10.489 -64.528 1.00 85.44 82 ALA A N 1
ATOM 647 C CA . ALA A 1 82 ? 57.659 11.532 -63.873 1.00 85.44 82 ALA A CA 1
ATOM 648 C C . ALA A 1 82 ? 56.148 11.280 -63.996 1.00 85.44 82 ALA A C 1
ATOM 650 O O . ALA A 1 82 ? 55.415 11.427 -63.016 1.00 85.44 82 ALA A O 1
ATOM 651 N N . SER A 1 83 ? 55.686 10.836 -65.168 1.00 84.75 83 SER A N 1
ATOM 652 C CA . SER A 1 83 ? 54.275 10.502 -65.408 1.00 84.75 83 SER A CA 1
ATOM 653 C C . SER A 1 83 ? 53.821 9.288 -64.591 1.00 84.75 83 SER A C 1
ATOM 655 O O . SER A 1 83 ? 52.757 9.322 -63.972 1.00 84.75 83 SER A O 1
ATOM 657 N N . SER A 1 84 ? 54.643 8.235 -64.521 1.00 85.75 84 SER A N 1
ATOM 658 C CA . SER A 1 84 ? 54.364 7.055 -63.690 1.00 85.75 84 SER A CA 1
ATOM 659 C C . SER A 1 84 ? 54.291 7.410 -62.200 1.00 85.75 84 SER A C 1
ATOM 661 O O . SER A 1 84 ? 53.371 6.986 -61.498 1.00 85.75 84 SER A O 1
ATOM 663 N N . LEU A 1 85 ? 55.218 8.244 -61.717 1.00 90.81 85 LEU A N 1
ATOM 664 C CA . LEU A 1 85 ? 55.226 8.726 -60.335 1.00 90.81 85 LEU A CA 1
ATOM 665 C C . LEU A 1 85 ? 53.991 9.589 -60.024 1.00 90.81 85 LEU A C 1
ATOM 667 O O . LEU A 1 85 ? 53.391 9.451 -58.958 1.00 90.81 85 LEU A O 1
ATOM 671 N N . ALA A 1 86 ? 53.586 10.460 -60.954 1.00 87.12 86 ALA A N 1
ATOM 672 C CA . ALA A 1 86 ? 52.380 11.273 -60.817 1.00 87.12 86 ALA A CA 1
ATOM 673 C C . ALA A 1 86 ? 51.122 10.397 -60.719 1.00 87.12 86 ALA A C 1
ATOM 675 O O . ALA A 1 86 ? 50.308 10.592 -59.816 1.00 87.12 86 ALA A O 1
ATOM 676 N N . TYR A 1 87 ? 51.001 9.382 -61.581 1.00 91.75 87 TYR A N 1
ATOM 677 C CA . TYR A 1 87 ? 49.900 8.420 -61.529 1.00 91.75 87 TYR A CA 1
ATOM 678 C C . TYR A 1 87 ? 49.864 7.647 -60.201 1.00 91.75 87 TYR A C 1
ATOM 680 O O . TYR A 1 87 ? 48.803 7.508 -59.593 1.00 91.75 87 TYR A O 1
ATOM 688 N N . GLN A 1 88 ? 51.018 7.188 -59.707 1.00 92.50 88 GLN A N 1
ATOM 689 C CA . GLN A 1 88 ? 51.108 6.485 -58.423 1.00 92.50 88 GLN A CA 1
ATOM 690 C C . GLN A 1 88 ? 50.681 7.357 -57.240 1.00 92.50 88 GLN A C 1
ATOM 692 O O . GLN A 1 88 ? 49.950 6.876 -56.377 1.00 92.50 88 GLN A O 1
ATOM 697 N N . ARG A 1 89 ? 51.083 8.633 -57.209 1.00 93.81 89 ARG A N 1
ATOM 698 C CA . ARG A 1 89 ? 50.663 9.571 -56.155 1.00 93.81 89 ARG A CA 1
ATOM 699 C C . ARG A 1 89 ? 49.156 9.787 -56.151 1.00 93.81 89 ARG A C 1
ATOM 701 O O . ARG A 1 89 ? 48.542 9.702 -55.096 1.00 93.81 89 ARG A O 1
ATOM 708 N N . VAL A 1 90 ? 48.559 10.009 -57.325 1.00 95.19 90 VAL A N 1
ATOM 709 C CA . VAL A 1 90 ? 47.100 10.161 -57.448 1.00 95.19 90 VAL A CA 1
ATOM 710 C C . VAL A 1 90 ? 46.393 8.899 -56.960 1.00 95.19 90 VAL A C 1
ATOM 712 O O . VAL A 1 90 ? 45.430 8.989 -56.204 1.00 95.19 90 VAL A O 1
ATOM 715 N N . LYS A 1 91 ? 46.895 7.719 -57.336 1.00 94.00 91 LYS A N 1
ATOM 716 C CA . LYS A 1 91 ? 46.345 6.445 -56.867 1.00 94.00 91 LYS A CA 1
ATOM 717 C C . LYS A 1 91 ? 46.410 6.317 -55.341 1.00 94.00 91 LYS A C 1
ATOM 719 O O . LYS A 1 91 ? 45.405 5.978 -54.729 1.00 94.00 91 LYS A O 1
ATOM 724 N N . GLN A 1 92 ? 47.552 6.636 -54.733 1.00 95.00 92 GLN A N 1
ATOM 725 C CA . GLN A 1 92 ? 47.709 6.617 -53.275 1.00 95.00 92 GLN A CA 1
ATOM 726 C C . GLN A 1 92 ? 46.759 7.595 -52.580 1.00 95.00 92 GLN A C 1
ATOM 728 O O . GLN A 1 92 ? 46.117 7.225 -51.605 1.00 95.00 92 GLN A O 1
ATOM 733 N N . GLU A 1 93 ? 46.615 8.815 -53.101 1.00 95.69 93 GLU A N 1
ATOM 734 C CA . GLU A 1 93 ? 45.707 9.808 -52.523 1.00 95.69 93 GLU A CA 1
ATOM 735 C C . GLU A 1 93 ? 44.240 9.355 -52.598 1.00 95.69 93 GLU A C 1
ATOM 737 O O . GLU A 1 93 ? 43.466 9.574 -51.664 1.00 95.69 93 GLU A O 1
ATOM 742 N N . VAL A 1 94 ? 43.852 8.693 -53.693 1.00 96.06 94 VAL A N 1
ATOM 743 C CA . VAL A 1 94 ? 42.523 8.082 -53.826 1.00 96.06 94 VAL A CA 1
ATOM 744 C C . VAL A 1 94 ? 42.340 6.962 -52.803 1.00 96.06 94 VAL A C 1
ATOM 746 O O . VAL A 1 94 ? 41.327 6.956 -52.106 1.00 96.06 94 VAL A O 1
ATOM 749 N N . ASP A 1 95 ? 43.314 6.063 -52.659 1.00 95.25 95 ASP A N 1
ATOM 750 C CA . ASP A 1 95 ? 43.259 4.970 -51.681 1.00 95.25 95 ASP A CA 1
ATOM 751 C C . ASP A 1 95 ? 43.174 5.503 -50.237 1.00 95.25 95 ASP A C 1
ATOM 753 O O . ASP A 1 95 ? 42.411 4.991 -49.415 1.00 95.25 95 ASP A O 1
ATOM 757 N N . ASP A 1 96 ? 43.905 6.574 -49.925 1.00 95.25 96 ASP A N 1
ATOM 758 C CA . ASP A 1 96 ? 43.857 7.243 -48.623 1.00 95.25 96 ASP A CA 1
ATOM 759 C C . ASP A 1 96 ? 42.493 7.879 -48.356 1.00 95.25 96 ASP A C 1
ATOM 761 O O . ASP A 1 96 ? 41.918 7.680 -47.281 1.00 95.25 96 ASP A O 1
ATOM 765 N N . LYS A 1 97 ? 41.927 8.587 -49.340 1.00 94.88 97 LYS A N 1
ATOM 766 C CA . LYS A 1 97 ? 40.580 9.164 -49.228 1.00 94.88 97 LYS A CA 1
ATOM 767 C C . LYS A 1 97 ? 39.511 8.088 -49.070 1.00 94.88 97 LYS A C 1
ATOM 769 O O . LYS A 1 97 ? 38.610 8.256 -48.252 1.00 94.88 97 LYS A O 1
ATOM 774 N N . LEU A 1 98 ? 39.616 6.976 -49.800 1.00 95.50 98 LEU A N 1
ATOM 775 C CA . LEU A 1 98 ? 38.699 5.843 -49.662 1.00 95.50 98 LEU A CA 1
ATOM 776 C C . LEU A 1 98 ? 38.757 5.252 -48.251 1.00 95.50 98 LEU A C 1
ATOM 778 O O . LEU A 1 98 ? 37.711 5.047 -47.636 1.00 95.50 98 LEU A O 1
ATOM 782 N N . ARG A 1 99 ? 39.961 5.062 -47.696 1.00 94.62 99 ARG A N 1
ATOM 783 C CA . ARG A 1 99 ? 40.133 4.594 -46.312 1.00 94.62 99 ARG A CA 1
ATOM 784 C C . ARG A 1 99 ? 39.520 5.552 -45.295 1.00 94.62 99 ARG A C 1
ATOM 786 O O . ARG A 1 99 ? 38.840 5.102 -44.376 1.00 94.62 99 ARG A O 1
ATOM 793 N N . GLN A 1 100 ? 39.720 6.858 -45.463 1.00 95.50 100 GLN A N 1
ATOM 794 C CA . GLN A 1 100 ? 39.131 7.865 -44.576 1.00 95.50 100 GLN A CA 1
ATOM 795 C C . GLN A 1 100 ? 37.602 7.878 -44.644 1.00 95.50 100 GLN A C 1
ATOM 797 O O . GLN A 1 100 ? 36.947 7.928 -43.603 1.00 95.50 100 GLN A O 1
ATOM 802 N N . LEU A 1 101 ? 37.028 7.803 -45.850 1.00 93.75 101 LEU A N 1
ATOM 803 C CA . LEU A 1 101 ? 35.578 7.730 -46.039 1.00 93.75 101 LEU A CA 1
ATOM 804 C C . LEU A 1 101 ? 34.999 6.485 -45.371 1.00 93.75 101 LEU A C 1
ATOM 806 O O . LEU A 1 101 ? 34.035 6.596 -44.618 1.00 93.75 101 LEU A O 1
ATOM 810 N N . GLN A 1 102 ? 35.631 5.330 -45.575 1.00 94.75 102 GLN A N 1
ATOM 811 C CA . GLN A 1 102 ? 35.199 4.082 -44.960 1.00 94.75 102 GLN A CA 1
ATOM 812 C C . GLN A 1 102 ? 35.288 4.143 -43.429 1.00 94.75 102 GLN A C 1
ATOM 814 O O . GLN A 1 102 ? 34.341 3.778 -42.739 1.00 94.75 102 GLN A O 1
ATOM 819 N N . GLN A 1 103 ? 36.374 4.690 -42.877 1.00 95.44 103 GLN A N 1
ATOM 820 C CA . GLN A 1 103 ? 36.521 4.854 -41.430 1.00 95.44 103 GLN A CA 1
ATOM 821 C C . GLN A 1 103 ? 35.466 5.806 -40.840 1.00 95.44 103 GLN A C 1
ATOM 823 O O . GLN A 1 103 ? 34.950 5.566 -39.742 1.00 95.44 103 GLN A O 1
ATOM 828 N N . ALA A 1 104 ? 35.138 6.887 -41.551 1.00 94.00 104 ALA A N 1
ATOM 829 C CA . ALA A 1 104 ? 34.086 7.815 -41.150 1.00 94.00 104 ALA A CA 1
ATOM 830 C C . ALA A 1 104 ? 32.699 7.154 -41.208 1.00 94.00 104 ALA A C 1
ATOM 832 O O . ALA A 1 104 ? 31.887 7.341 -40.298 1.00 94.00 104 ALA A O 1
ATOM 833 N N . GLU A 1 105 ? 32.433 6.354 -42.241 1.00 95.44 105 GLU A N 1
ATOM 834 C CA . GLU A 1 105 ? 31.194 5.589 -42.385 1.00 95.44 105 GLU A CA 1
ATOM 835 C C . GLU A 1 105 ? 31.040 4.550 -41.266 1.00 95.44 105 GLU A C 1
ATOM 837 O O . GLU A 1 105 ? 30.006 4.519 -40.593 1.00 95.44 105 GLU A O 1
ATOM 842 N N . ASP A 1 106 ? 32.091 3.780 -40.981 1.00 94.31 106 ASP A N 1
ATOM 843 C CA . ASP A 1 106 ? 32.106 2.782 -39.910 1.00 94.31 106 ASP A CA 1
ATOM 844 C C . ASP A 1 106 ? 31.894 3.427 -38.533 1.00 94.31 106 ASP A C 1
ATOM 846 O O . ASP A 1 106 ? 31.088 2.949 -37.727 1.00 94.31 106 ASP A O 1
ATOM 850 N N . SER A 1 107 ? 32.554 4.559 -38.269 1.00 92.44 107 SER A N 1
ATOM 851 C CA . SER A 1 107 ? 32.399 5.310 -37.016 1.00 92.44 107 SER A CA 1
ATOM 852 C C . SER A 1 107 ? 30.966 5.818 -36.835 1.00 92.44 107 SER A C 1
ATOM 854 O O . SER A 1 107 ? 30.374 5.656 -35.762 1.00 92.44 107 SER A O 1
ATOM 856 N N . ASN A 1 108 ? 30.374 6.377 -37.894 1.00 93.81 108 ASN A N 1
ATOM 857 C CA . ASN A 1 108 ? 28.979 6.813 -37.886 1.00 93.81 108 ASN A CA 1
ATOM 858 C C . ASN A 1 108 ? 28.022 5.636 -37.666 1.00 93.81 108 ASN A C 1
ATOM 860 O O . ASN A 1 108 ? 27.074 5.747 -36.883 1.00 93.81 108 ASN A O 1
ATOM 864 N N . ARG A 1 109 ? 28.285 4.486 -38.293 1.00 95.38 109 ARG A N 1
ATOM 865 C CA . ARG A 1 109 ? 27.466 3.280 -38.141 1.00 95.38 109 ARG A CA 1
ATOM 866 C C . ARG A 1 109 ? 27.507 2.735 -36.715 1.00 95.38 109 ARG A C 1
ATOM 868 O O . ARG A 1 109 ? 26.458 2.421 -36.151 1.00 95.38 109 ARG A O 1
ATOM 875 N N . ILE A 1 110 ? 28.687 2.671 -36.096 1.00 94.69 110 ILE A N 1
ATOM 876 C CA . ILE A 1 110 ? 28.839 2.266 -34.690 1.00 94.69 110 ILE A CA 1
ATOM 877 C C . ILE A 1 110 ? 28.072 3.221 -33.769 1.00 94.69 110 ILE A C 1
ATOM 879 O O . ILE A 1 110 ? 27.375 2.769 -32.856 1.00 94.69 110 ILE A O 1
ATOM 883 N N . LEU A 1 111 ? 28.163 4.531 -34.015 1.00 93.62 111 LEU A N 1
ATOM 884 C CA . LEU A 1 111 ? 27.452 5.533 -33.225 1.00 93.62 111 LEU A CA 1
ATOM 885 C C . LEU A 1 111 ? 25.929 5.363 -33.327 1.00 93.62 111 LEU A C 1
ATOM 887 O O . LEU A 1 111 ? 25.243 5.369 -32.303 1.00 93.62 111 LEU A O 1
ATOM 891 N N . GLN A 1 112 ? 25.401 5.144 -34.535 1.00 94.75 112 GLN A N 1
ATOM 892 C CA . GLN A 1 112 ? 23.972 4.894 -34.754 1.00 94.75 112 GLN A CA 1
ATOM 893 C C . GLN A 1 112 ? 23.488 3.633 -34.027 1.00 94.75 112 GLN A C 1
ATOM 895 O O . GLN A 1 112 ? 22.431 3.649 -33.393 1.00 94.75 112 GLN A O 1
ATOM 900 N N . LEU A 1 113 ? 24.272 2.551 -34.068 1.00 93.38 113 LEU A N 1
ATOM 901 C CA . LEU A 1 113 ? 23.943 1.311 -33.362 1.00 93.38 113 LEU A CA 1
ATOM 902 C C . LEU A 1 113 ? 23.913 1.507 -31.842 1.00 93.38 113 LEU A C 1
ATOM 904 O O . LEU A 1 113 ? 22.967 1.057 -31.193 1.00 93.38 113 LEU A O 1
ATOM 908 N N . ARG A 1 114 ? 24.894 2.221 -31.271 1.00 92.00 114 ARG A N 1
ATOM 909 C CA . ARG A 1 114 ? 24.909 2.552 -29.835 1.00 92.00 114 ARG A CA 1
ATOM 910 C C . ARG A 1 114 ? 23.678 3.358 -29.430 1.00 92.00 114 ARG A C 1
ATOM 912 O O . ARG A 1 114 ? 22.972 2.964 -28.508 1.00 92.00 114 ARG A O 1
ATOM 919 N N . GLN A 1 115 ? 23.347 4.408 -30.182 1.00 92.62 115 GLN A N 1
ATOM 920 C CA . GLN A 1 115 ? 22.155 5.219 -29.918 1.00 92.62 115 GLN A CA 1
ATOM 921 C C . GLN A 1 115 ? 20.857 4.397 -29.981 1.00 92.62 115 GLN A C 1
ATOM 923 O O . GLN A 1 115 ? 19.940 4.622 -29.189 1.00 92.62 115 GLN A O 1
ATOM 928 N N . ALA A 1 116 ? 20.759 3.437 -30.906 1.00 90.88 116 ALA A N 1
ATOM 929 C CA . ALA A 1 116 ? 19.599 2.556 -31.002 1.00 90.88 116 ALA A CA 1
ATOM 930 C C . ALA A 1 116 ? 19.474 1.617 -29.788 1.00 90.88 116 ALA A C 1
ATOM 932 O O . ALA A 1 116 ? 18.363 1.402 -29.296 1.00 90.88 116 ALA A O 1
ATOM 933 N N . LEU A 1 117 ? 20.594 1.084 -29.287 1.00 91.44 117 LEU A N 1
ATOM 934 C CA . LEU A 1 117 ? 20.626 0.261 -28.075 1.00 91.44 117 LEU A CA 1
ATOM 935 C C . LEU A 1 117 ? 20.242 1.074 -26.834 1.00 91.44 117 LEU A C 1
ATOM 937 O O . LEU A 1 117 ? 19.371 0.642 -26.077 1.00 91.44 117 LEU A O 1
ATOM 941 N N . ASP A 1 118 ? 20.798 2.275 -26.677 1.00 89.38 118 ASP A N 1
ATOM 942 C CA . ASP A 1 118 ? 20.505 3.150 -25.539 1.00 89.38 118 ASP A CA 1
ATOM 943 C C . ASP A 1 118 ? 19.026 3.550 -25.504 1.00 89.38 118 ASP A C 1
ATOM 945 O O . ASP A 1 118 ? 18.386 3.508 -24.452 1.00 89.38 118 ASP A O 1
ATOM 949 N N . ARG A 1 119 ? 18.426 3.853 -26.667 1.00 87.75 119 ARG A N 1
ATOM 950 C CA . ARG A 1 119 ? 16.982 4.131 -26.763 1.00 87.75 119 ARG A CA 1
ATOM 951 C C . ARG A 1 119 ? 16.140 2.953 -26.271 1.00 87.75 119 ARG A C 1
ATOM 953 O O . ARG A 1 119 ? 15.186 3.174 -25.523 1.00 87.75 119 ARG A O 1
ATOM 960 N N . LYS A 1 120 ? 16.491 1.717 -26.644 1.00 88.62 120 LYS A N 1
ATOM 961 C CA . LYS A 1 120 ? 15.789 0.510 -26.171 1.00 88.62 120 LYS A CA 1
ATOM 962 C C . LYS A 1 120 ? 15.988 0.285 -24.671 1.00 88.62 120 LYS A C 1
ATOM 964 O O . LYS A 1 120 ? 15.023 -0.030 -23.981 1.00 88.62 120 LYS A O 1
ATOM 969 N N . ALA A 1 121 ? 17.199 0.495 -24.155 1.00 87.50 121 ALA A N 1
ATOM 970 C CA . ALA A 1 121 ? 17.497 0.359 -22.729 1.00 87.50 121 ALA A CA 1
ATOM 971 C C . ALA A 1 121 ? 16.709 1.372 -21.880 1.00 87.50 121 ALA A C 1
ATOM 973 O O . ALA A 1 121 ? 16.104 1.005 -20.871 1.00 87.50 121 ALA A O 1
ATOM 974 N N . VAL A 1 122 ? 16.634 2.632 -22.326 1.00 89.25 122 VAL A N 1
ATOM 975 C CA . VAL A 1 122 ? 15.838 3.675 -21.659 1.00 89.25 122 VAL A CA 1
ATOM 976 C C . VAL A 1 122 ? 14.347 3.338 -21.690 1.00 89.25 122 VAL A C 1
ATOM 978 O O . VAL A 1 122 ? 13.666 3.506 -20.679 1.00 89.25 122 VAL A O 1
ATOM 981 N N . GLN A 1 123 ? 13.824 2.837 -22.813 1.00 88.12 123 GLN A N 1
ATOM 982 C CA . GLN A 1 123 ? 12.431 2.384 -22.897 1.00 88.12 123 GLN A CA 1
ATOM 983 C C . GLN A 1 123 ? 12.148 1.224 -21.934 1.00 88.12 123 GLN A C 1
ATOM 985 O O . GLN A 1 123 ? 11.170 1.282 -21.190 1.00 88.12 123 GLN A O 1
ATOM 990 N N . ALA A 1 124 ? 13.021 0.215 -21.891 1.00 86.25 124 ALA A N 1
ATOM 991 C CA . ALA A 1 124 ? 12.885 -0.923 -20.985 1.00 86.25 124 ALA A CA 1
ATOM 992 C C . ALA A 1 124 ? 12.917 -0.494 -19.507 1.00 86.25 124 ALA A C 1
ATOM 994 O O . ALA A 1 124 ? 12.068 -0.924 -18.728 1.00 86.25 124 ALA A O 1
ATOM 995 N N . SER A 1 125 ? 13.834 0.408 -19.139 1.00 89.56 125 SER A N 1
ATOM 996 C CA . SER A 1 125 ? 13.925 0.964 -17.782 1.00 89.56 125 SER A CA 1
ATOM 997 C C . SER A 1 125 ? 12.676 1.770 -17.394 1.00 89.56 125 SER A C 1
ATOM 999 O O . SER A 1 125 ? 12.140 1.622 -16.299 1.00 89.56 125 SER A O 1
ATOM 1001 N N . ARG A 1 126 ? 12.126 2.578 -18.312 1.00 92.81 126 ARG A N 1
ATOM 1002 C CA . ARG A 1 126 ? 10.868 3.303 -18.060 1.00 92.81 126 ARG A CA 1
ATOM 1003 C C . ARG A 1 126 ? 9.694 2.352 -17.825 1.00 92.81 126 ARG A C 1
ATOM 1005 O O . ARG A 1 126 ? 8.915 2.577 -16.903 1.00 92.81 126 ARG A O 1
ATOM 1012 N N . LEU A 1 127 ? 9.574 1.295 -18.631 1.00 92.88 127 LEU A N 1
ATOM 1013 C CA . LEU A 1 127 ? 8.507 0.301 -18.480 1.00 92.88 127 LEU A CA 1
ATOM 1014 C C . LEU A 1 127 ? 8.620 -0.464 -17.157 1.00 92.88 127 LEU A C 1
ATOM 1016 O O . LEU A 1 127 ? 7.606 -0.650 -16.486 1.00 92.88 127 LEU A O 1
ATOM 1020 N N . SER A 1 128 ? 9.830 -0.862 -16.750 1.00 93.50 128 SER A N 1
ATOM 1021 C CA . SER A 1 128 ? 10.031 -1.563 -15.477 1.00 93.50 128 SER A CA 1
ATOM 1022 C C . SER A 1 128 ? 9.723 -0.675 -14.267 1.00 93.50 128 SER A C 1
ATOM 1024 O O . SER A 1 128 ? 9.090 -1.149 -13.325 1.00 93.50 128 SER A O 1
ATOM 1026 N N . ILE A 1 129 ? 10.071 0.618 -14.309 1.00 94.88 129 ILE A N 1
ATOM 1027 C CA . ILE A 1 129 ? 9.712 1.587 -13.260 1.00 94.88 129 ILE A CA 1
ATOM 1028 C C . ILE A 1 129 ? 8.191 1.750 -13.160 1.00 94.88 129 ILE A C 1
ATOM 1030 O O . ILE A 1 129 ? 7.639 1.666 -12.063 1.00 94.88 129 ILE A O 1
ATOM 1034 N N . VAL A 1 130 ? 7.495 1.950 -14.287 1.00 95.44 130 VAL A N 1
ATOM 1035 C CA . VAL A 1 130 ? 6.027 2.083 -14.294 1.00 95.44 130 VAL A CA 1
ATOM 1036 C C . VAL A 1 130 ? 5.371 0.813 -13.752 1.00 95.44 130 VAL A C 1
ATOM 1038 O O . VAL A 1 130 ? 4.502 0.900 -12.885 1.00 95.44 130 VAL A O 1
ATOM 1041 N N . LEU A 1 131 ? 5.825 -0.365 -14.187 1.00 95.81 131 LEU A N 1
ATOM 1042 C CA . LEU A 1 131 ? 5.327 -1.644 -13.687 1.00 95.81 131 LEU A CA 1
ATOM 1043 C C . LEU A 1 131 ? 5.521 -1.763 -12.168 1.00 95.81 131 LEU A C 1
ATOM 1045 O O . LEU A 1 131 ? 4.564 -2.051 -11.450 1.00 95.81 131 LEU A O 1
ATOM 1049 N N . LEU A 1 132 ? 6.718 -1.466 -11.657 1.00 96.31 132 LEU A N 1
ATOM 1050 C CA . LEU A 1 132 ? 7.011 -1.513 -10.223 1.00 96.31 132 LEU A CA 1
ATOM 1051 C C . LEU A 1 132 ? 6.098 -0.572 -9.420 1.00 96.31 132 LEU A C 1
ATOM 1053 O O . LEU A 1 132 ? 5.537 -0.980 -8.402 1.00 96.31 132 LEU A O 1
ATOM 1057 N N . LEU A 1 133 ? 5.889 0.657 -9.901 1.00 96.88 133 LEU A N 1
ATOM 1058 C CA . LEU A 1 133 ? 4.994 1.622 -9.260 1.00 96.88 133 LEU A CA 1
ATOM 1059 C C . LEU A 1 133 ? 3.538 1.139 -9.247 1.00 96.88 133 LEU A C 1
ATOM 1061 O O . LEU A 1 133 ? 2.867 1.264 -8.223 1.00 96.88 133 LEU A O 1
ATOM 1065 N N . THR A 1 134 ? 3.053 0.544 -10.341 1.00 97.06 134 THR A N 1
ATOM 1066 C CA . THR A 1 134 ? 1.683 0.000 -10.397 1.00 97.06 134 THR A CA 1
ATOM 1067 C C . THR A 1 134 ? 1.479 -1.174 -9.440 1.00 97.06 134 THR A C 1
ATOM 1069 O O . THR A 1 134 ? 0.451 -1.242 -8.759 1.00 97.06 134 THR A O 1
ATOM 1072 N N . VAL A 1 135 ? 2.469 -2.064 -9.319 1.00 97.12 135 VAL A N 1
ATOM 1073 C CA . VAL A 1 135 ? 2.440 -3.183 -8.366 1.00 97.12 135 VAL A CA 1
ATOM 1074 C C . VAL A 1 135 ? 2.438 -2.654 -6.934 1.00 97.12 135 VAL A C 1
ATOM 1076 O O . VAL A 1 135 ? 1.592 -3.051 -6.134 1.00 97.12 135 VAL A O 1
ATOM 1079 N N . LEU A 1 136 ? 3.319 -1.702 -6.615 1.00 97.44 136 LEU A N 1
ATOM 1080 C CA . LEU A 1 136 ? 3.419 -1.122 -5.277 1.00 97.44 136 LEU A CA 1
ATOM 1081 C C . LEU A 1 136 ? 2.132 -0.384 -4.879 1.00 97.44 136 LEU A C 1
ATOM 1083 O O . LEU A 1 136 ? 1.615 -0.596 -3.781 1.00 97.44 136 LEU A O 1
ATOM 1087 N N . ALA A 1 137 ? 1.555 0.406 -5.788 1.00 96.88 137 ALA A N 1
ATOM 1088 C CA . ALA A 1 137 ? 0.269 1.068 -5.573 1.00 96.88 137 ALA A CA 1
ATOM 1089 C C . ALA A 1 137 ? -0.867 0.060 -5.327 1.00 96.88 137 ALA A C 1
ATOM 1091 O O . ALA A 1 137 ? -1.687 0.257 -4.428 1.00 96.88 137 ALA A O 1
ATOM 1092 N N . SER A 1 138 ? -0.884 -1.048 -6.074 1.00 96.94 138 SER A N 1
ATOM 1093 C CA . SER A 1 138 ? -1.878 -2.116 -5.913 1.00 96.94 138 SER A CA 1
ATOM 1094 C C . SER A 1 138 ? -1.764 -2.801 -4.550 1.00 96.94 138 SER A C 1
ATOM 1096 O O . SER A 1 138 ? -2.779 -3.008 -3.885 1.00 96.94 138 SER A O 1
ATOM 1098 N N . VAL A 1 139 ? -0.541 -3.091 -4.090 1.00 96.69 139 VAL A N 1
ATOM 1099 C CA . VAL A 1 139 ? -0.285 -3.670 -2.759 1.00 96.69 139 VAL A CA 1
ATOM 1100 C C . VAL A 1 139 ? -0.750 -2.722 -1.653 1.00 96.69 139 VAL A C 1
ATOM 1102 O O . VAL A 1 139 ? -1.483 -3.138 -0.754 1.00 96.69 139 VAL A O 1
ATOM 1105 N N . VAL A 1 140 ? -0.391 -1.436 -1.733 1.00 96.88 140 VAL A N 1
ATOM 1106 C CA . VAL A 1 140 ? -0.821 -0.421 -0.755 1.00 96.88 140 VAL A CA 1
ATOM 1107 C C . VAL A 1 140 ? -2.345 -0.303 -0.723 1.00 96.88 140 VAL A C 1
ATOM 1109 O O . VAL A 1 140 ? -2.947 -0.323 0.354 1.00 96.88 140 VAL A O 1
ATOM 1112 N N . PHE A 1 141 ? -2.991 -0.246 -1.890 1.00 96.56 141 PHE A N 1
ATOM 1113 C CA . PHE A 1 141 ? -4.448 -0.229 -1.995 1.00 96.56 141 PHE A CA 1
ATOM 1114 C C . PHE A 1 141 ? -5.083 -1.455 -1.325 1.00 96.56 141 PHE A C 1
ATOM 1116 O O . PHE A 1 141 ? -6.043 -1.318 -0.560 1.00 96.56 141 PHE A O 1
ATOM 1123 N N . TRP A 1 142 ? -4.525 -2.646 -1.556 1.00 96.31 142 TRP A N 1
ATOM 1124 C CA . TRP A 1 142 ? -5.025 -3.890 -0.977 1.00 96.31 142 TRP A CA 1
ATOM 1125 C C . TRP A 1 142 ? -4.884 -3.916 0.550 1.00 96.31 142 TRP A C 1
ATOM 1127 O O . TRP A 1 142 ? -5.842 -4.247 1.250 1.00 96.31 142 TRP A O 1
ATOM 1137 N N . LEU A 1 143 ? -3.742 -3.473 1.086 1.00 93.94 143 LEU A N 1
ATOM 1138 C CA . LEU A 1 143 ? -3.513 -3.352 2.531 1.00 93.94 143 LEU A CA 1
ATOM 1139 C C . LEU A 1 143 ? -4.507 -2.387 3.193 1.00 93.94 143 LEU A C 1
ATOM 1141 O O . LEU A 1 143 ? -5.063 -2.687 4.255 1.00 93.94 143 LEU A O 1
ATOM 1145 N N . ILE A 1 144 ? -4.776 -1.244 2.556 1.00 93.56 144 ILE A N 1
ATOM 1146 C CA . ILE A 1 144 ? -5.771 -0.276 3.038 1.00 93.56 144 ILE A CA 1
ATOM 1147 C C . ILE A 1 144 ? -7.171 -0.899 3.019 1.00 93.56 144 ILE A C 1
ATOM 1149 O O . ILE A 1 144 ? -7.913 -0.779 4.000 1.00 93.56 144 ILE A O 1
ATOM 1153 N N . ARG A 1 145 ? -7.539 -1.582 1.929 1.00 93.00 145 ARG A N 1
ATOM 1154 C CA . ARG A 1 145 ? -8.839 -2.251 1.785 1.00 93.00 145 ARG A CA 1
ATOM 1155 C C . ARG A 1 145 ? -9.038 -3.325 2.854 1.00 93.00 145 ARG A C 1
ATOM 1157 O O . ARG A 1 145 ? -10.100 -3.357 3.476 1.00 93.00 145 ARG A O 1
ATOM 1164 N N . LEU A 1 146 ? -8.022 -4.149 3.109 1.00 89.00 146 LEU A N 1
ATOM 1165 C CA . LEU A 1 146 ? -8.059 -5.202 4.122 1.00 89.00 146 LEU A CA 1
ATOM 1166 C C . LEU A 1 146 ? -8.264 -4.620 5.526 1.00 89.00 146 LEU A C 1
ATOM 1168 O O . LEU A 1 146 ? -9.209 -5.002 6.217 1.00 89.00 146 LEU A O 1
ATOM 1172 N N . LYS A 1 147 ? -7.454 -3.623 5.914 1.00 84.38 147 LYS A N 1
ATOM 1173 C CA . LYS A 1 147 ? -7.604 -2.938 7.210 1.00 84.38 147 LYS A CA 1
ATOM 1174 C C . LYS A 1 147 ? -8.979 -2.287 7.364 1.00 84.38 147 LYS A C 1
ATOM 1176 O O . LYS A 1 147 ? -9.580 -2.351 8.437 1.00 84.38 147 LYS A O 1
ATOM 1181 N N . ARG A 1 148 ? -9.505 -1.660 6.305 1.00 79.81 148 ARG A N 1
ATOM 1182 C CA . ARG A 1 148 ? -10.857 -1.075 6.322 1.00 79.81 148 ARG A CA 1
ATOM 1183 C C . ARG A 1 148 ? -11.936 -2.142 6.489 1.00 79.81 148 ARG A C 1
ATOM 1185 O O . ARG A 1 148 ? -12.869 -1.908 7.253 1.00 79.81 148 ARG A O 1
ATOM 1192 N N . SER A 1 149 ? -11.798 -3.286 5.820 1.00 77.94 149 SER A N 1
ATOM 1193 C CA . SER A 1 149 ? -12.731 -4.411 5.929 1.00 77.94 149 SER A CA 1
ATOM 1194 C C . SER A 1 149 ? -12.761 -4.976 7.349 1.00 77.94 149 SER A C 1
ATOM 1196 O O . SER A 1 149 ? -13.830 -5.055 7.947 1.00 77.94 149 SER A O 1
ATOM 1198 N N . GLN A 1 150 ? -11.597 -5.241 7.949 1.00 75.62 150 GLN A N 1
ATOM 1199 C CA . GLN A 1 150 ? -11.504 -5.718 9.334 1.00 75.62 150 GLN A CA 1
ATOM 1200 C C . GLN A 1 150 ? -12.141 -4.738 10.323 1.00 75.62 150 GLN A C 1
ATOM 1202 O O . GLN A 1 150 ? -12.962 -5.133 11.145 1.00 75.62 150 GLN A O 1
ATOM 1207 N N . LYS A 1 151 ? -11.858 -3.434 10.193 1.00 68.81 151 LYS A N 1
ATOM 1208 C CA . LYS A 1 151 ? -12.521 -2.408 11.015 1.00 68.81 151 LYS A CA 1
ATOM 1209 C C . LYS A 1 151 ? -14.025 -2.322 10.767 1.00 68.81 151 LYS A C 1
ATOM 1211 O O . LYS A 1 151 ? -14.741 -1.822 11.626 1.00 68.81 151 LYS A O 1
ATOM 1216 N N . ARG A 1 152 ? -14.512 -2.702 9.585 1.00 65.38 152 ARG A N 1
ATOM 1217 C CA . ARG A 1 152 ? -15.945 -2.726 9.278 1.00 65.38 152 ARG A CA 1
ATOM 1218 C C . ARG A 1 152 ? -16.609 -3.925 9.946 1.00 65.38 152 ARG A C 1
ATOM 1220 O O . ARG A 1 152 ? -17.639 -3.723 10.567 1.00 65.38 152 ARG A O 1
ATOM 1227 N N . PHE A 1 153 ? -15.995 -5.109 9.895 1.00 62.38 153 PHE A N 1
ATOM 1228 C CA . PHE A 1 153 ? -16.452 -6.292 10.634 1.00 62.38 153 PHE A CA 1
ATOM 1229 C C . PHE A 1 153 ? -16.459 -6.056 12.147 1.00 62.38 153 PHE A C 1
ATOM 1231 O O . PHE A 1 153 ? -17.465 -6.328 12.792 1.00 62.38 153 PHE A O 1
ATOM 1238 N N . MET A 1 154 ? -15.408 -5.434 12.689 1.00 59.69 154 MET A N 1
ATOM 1239 C CA . MET A 1 154 ? -15.362 -5.053 14.106 1.00 59.69 154 MET A CA 1
ATOM 1240 C C . MET A 1 154 ? -16.478 -4.058 14.474 1.00 59.69 154 MET A C 1
ATOM 1242 O O . MET A 1 154 ? -17.113 -4.199 15.507 1.00 59.69 154 MET A O 1
ATOM 1246 N N . ARG A 1 155 ? -16.765 -3.082 13.596 1.00 54.53 155 ARG A N 1
ATOM 1247 C CA . ARG A 1 155 ? -17.853 -2.098 13.773 1.00 54.53 155 ARG A CA 1
ATOM 1248 C C . ARG A 1 155 ? -19.262 -2.668 13.567 1.00 54.53 155 ARG A C 1
ATOM 1250 O O . ARG A 1 155 ? -20.234 -2.041 13.981 1.00 54.53 155 ARG A O 1
ATOM 1257 N N . LEU A 1 156 ? -19.389 -3.796 12.870 1.00 61.59 156 LEU A N 1
ATOM 1258 C CA . LEU A 1 156 ? -20.669 -4.460 12.600 1.00 61.59 156 LE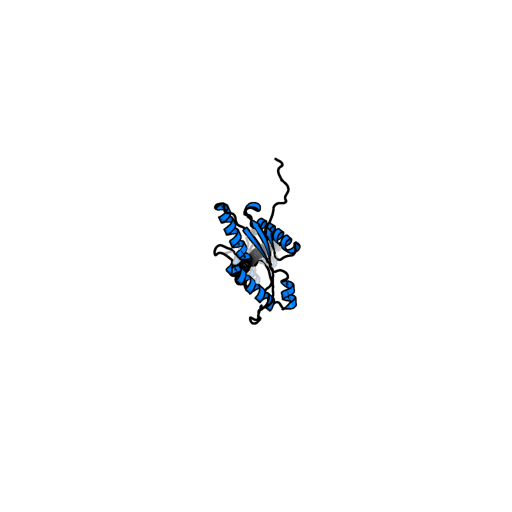U A CA 1
ATOM 1259 C C . LEU A 1 156 ? -21.147 -5.274 13.807 1.00 61.59 156 LEU A C 1
ATOM 1261 O O . LEU A 1 156 ? -22.352 -5.361 14.029 1.00 61.59 156 LEU A O 1
ATOM 1265 N N . ALA A 1 157 ? -20.231 -5.797 14.624 1.00 70.56 157 ALA A N 1
ATOM 1266 C CA . ALA A 1 157 ? -20.578 -6.327 15.933 1.00 70.56 157 ALA A CA 1
ATOM 1267 C C . ALA A 1 157 ? -20.859 -5.145 16.872 1.00 70.56 157 ALA A C 1
ATOM 1269 O O . ALA A 1 157 ? -19.942 -4.567 17.440 1.00 70.56 157 ALA A O 1
ATOM 1270 N N . ARG A 1 158 ? -22.122 -4.727 16.989 1.00 83.44 158 ARG A N 1
ATOM 1271 C CA . ARG A 1 158 ? -22.553 -3.731 17.994 1.00 83.44 158 ARG A CA 1
ATOM 1272 C C . ARG A 1 158 ? -22.854 -4.364 19.350 1.00 83.44 158 ARG A C 1
ATOM 1274 O O . ARG A 1 158 ? -22.869 -3.677 20.366 1.00 83.44 158 ARG A O 1
ATOM 1281 N N . HIS A 1 159 ? -23.082 -5.671 19.347 1.00 87.81 159 HIS A N 1
ATOM 1282 C CA . HIS A 1 159 ? -23.510 -6.444 20.499 1.00 87.81 159 HIS A CA 1
ATOM 1283 C C . HIS A 1 159 ? -22.420 -7.431 20.927 1.00 87.81 159 HIS A C 1
ATOM 1285 O O . HIS A 1 159 ? -21.621 -7.888 20.106 1.00 87.81 159 HIS A O 1
ATOM 1291 N N . ASP A 1 160 ? -22.374 -7.718 22.222 1.00 88.81 160 ASP A N 1
ATOM 1292 C CA . ASP A 1 160 ? -21.567 -8.763 22.833 1.00 88.81 160 ASP A CA 1
ATOM 1293 C C . ASP A 1 160 ? -22.085 -10.136 22.392 1.00 88.81 160 ASP A C 1
ATOM 1295 O O . ASP A 1 160 ? -23.280 -10.413 22.494 1.00 88.81 160 ASP A O 1
ATOM 1299 N N . GLY A 1 161 ? -21.189 -10.996 21.901 1.00 83.25 161 GLY A N 1
ATOM 1300 C CA . GLY A 1 161 ? -21.566 -12.290 21.324 1.00 83.25 161 GLY A CA 1
ATOM 1301 C C . GLY A 1 161 ? -22.165 -13.279 22.328 1.00 83.25 161 GLY A C 1
ATOM 1302 O O . GLY A 1 161 ? -22.897 -14.170 21.915 1.00 83.25 161 GLY A O 1
ATOM 1303 N N . LEU A 1 162 ? -21.885 -13.117 23.628 1.00 86.31 162 LEU A N 1
ATOM 1304 C CA . LEU A 1 162 ? -22.412 -13.990 24.679 1.00 86.31 162 LEU A CA 1
ATOM 1305 C C . LEU A 1 162 ? -23.759 -13.501 25.224 1.00 86.31 162 LEU A C 1
ATOM 1307 O O . LEU A 1 162 ? -24.680 -14.292 25.418 1.00 86.31 162 LEU A O 1
ATOM 1311 N N . THR A 1 163 ? -23.846 -12.206 25.532 1.00 89.00 163 THR A N 1
ATOM 1312 C CA . THR A 1 163 ? -24.954 -11.635 26.317 1.00 89.00 163 THR A CA 1
ATOM 1313 C C . THR A 1 163 ? -25.948 -10.824 25.488 1.00 89.00 163 THR A C 1
ATOM 1315 O O . THR A 1 163 ? -27.037 -10.522 25.967 1.00 89.00 163 THR A O 1
ATOM 1318 N N . GLY A 1 164 ? -25.598 -10.445 24.255 1.00 88.19 164 GLY A N 1
ATOM 1319 C CA . GLY A 1 164 ? -26.469 -9.683 23.358 1.00 88.19 164 GLY A CA 1
ATOM 1320 C C . GLY A 1 164 ? -26.635 -8.196 23.700 1.00 88.19 164 GLY A C 1
ATOM 1321 O O . GLY A 1 164 ? -27.222 -7.466 22.903 1.00 88.19 164 GLY A O 1
ATOM 1322 N N . ILE A 1 165 ? -26.104 -7.699 24.823 1.00 92.19 165 ILE A N 1
ATOM 1323 C CA . ILE A 1 165 ? -26.058 -6.252 25.129 1.00 92.19 165 ILE A CA 1
ATOM 1324 C C . ILE A 1 165 ? -24.952 -5.563 24.331 1.00 92.19 165 ILE A C 1
ATOM 1326 O O . ILE A 1 165 ? -24.212 -6.227 23.611 1.00 92.19 165 ILE A O 1
ATOM 1330 N N . PHE A 1 166 ? -24.811 -4.238 24.412 1.00 93.00 166 PHE A N 1
ATOM 1331 C CA . PHE A 1 166 ? -23.766 -3.558 23.648 1.00 93.00 166 PHE A CA 1
ATOM 1332 C C . PHE A 1 166 ? -22.372 -4.042 24.035 1.00 93.00 166 PHE A C 1
ATOM 1334 O O . PHE A 1 166 ? -22.067 -4.268 25.205 1.00 93.00 166 PHE A O 1
ATOM 1341 N N . ASN A 1 167 ? -21.499 -4.189 23.046 1.00 90.81 167 ASN A N 1
ATOM 1342 C CA . ASN A 1 167 ? -20.095 -4.424 23.347 1.00 90.81 167 ASN A CA 1
ATOM 1343 C C . ASN A 1 167 ? -19.413 -3.122 23.787 1.00 90.81 167 ASN A C 1
ATOM 1345 O O . ASN A 1 167 ? -19.957 -2.025 23.630 1.00 90.81 167 ASN A O 1
ATOM 1349 N N . ARG A 1 168 ? -18.184 -3.239 24.299 1.00 90.38 168 ARG A N 1
ATOM 1350 C CA . ARG A 1 168 ? -17.394 -2.095 24.768 1.00 90.38 168 ARG A CA 1
ATOM 1351 C C . ARG A 1 168 ? -17.337 -0.945 23.765 1.00 90.38 168 ARG A C 1
ATOM 1353 O O . ARG A 1 168 ? -17.520 0.202 24.154 1.00 90.38 168 ARG A O 1
ATOM 1360 N N . GLN A 1 169 ? -17.071 -1.239 22.493 1.00 88.06 169 GLN A N 1
ATOM 1361 C CA . GLN A 1 169 ? -16.928 -0.196 21.481 1.00 88.06 169 GLN A CA 1
ATOM 1362 C C . GLN A 1 169 ? -18.250 0.551 21.270 1.00 88.06 169 GLN A C 1
ATOM 1364 O O . GLN A 1 169 ? -18.266 1.779 21.281 1.00 88.06 169 GLN A O 1
ATOM 1369 N N . HIS A 1 170 ? -19.356 -0.175 21.102 1.00 91.06 170 HIS A N 1
ATOM 1370 C CA . HIS A 1 170 ? -20.645 0.452 20.848 1.00 91.06 170 HIS A CA 1
ATOM 1371 C C . HIS A 1 170 ? -21.190 1.187 22.076 1.00 91.06 170 HIS A C 1
ATOM 1373 O O . HIS A 1 170 ? -21.776 2.254 21.924 1.00 91.06 170 HIS A O 1
ATOM 1379 N N . PHE A 1 171 ? -20.948 0.669 23.284 1.00 93.50 171 PHE A N 1
ATOM 1380 C CA . PHE A 1 171 ? -21.267 1.364 24.530 1.00 93.50 171 PHE A CA 1
ATOM 1381 C C . PHE A 1 171 ? -20.589 2.737 24.596 1.00 93.50 171 PHE A C 1
ATOM 1383 O O . PHE A 1 171 ? -21.275 3.733 24.801 1.00 93.50 171 PHE A O 1
ATOM 1390 N N . VAL A 1 172 ? -19.271 2.800 24.357 1.00 93.38 172 VAL A N 1
ATOM 1391 C CA . VAL A 1 172 ? -18.506 4.060 24.363 1.00 93.38 172 VAL A CA 1
ATOM 1392 C C . VAL A 1 172 ? -19.062 5.038 23.325 1.00 93.38 172 VAL A C 1
ATOM 1394 O O . VAL A 1 172 ? -19.375 6.174 23.666 1.00 93.38 172 VAL A O 1
ATOM 1397 N N . GLU A 1 173 ? -19.287 4.580 22.088 1.00 92.94 173 GLU A N 1
ATOM 1398 C CA . GLU A 1 173 ? -19.846 5.418 21.015 1.00 92.94 173 GLU A CA 1
ATOM 1399 C C . GLU A 1 173 ? -21.226 6.008 21.369 1.00 92.94 173 GLU A C 1
ATOM 1401 O O . GLU A 1 173 ? -21.531 7.139 20.987 1.00 92.94 173 GLU A O 1
ATOM 1406 N N . GLN A 1 174 ? -22.089 5.254 22.059 1.00 94.12 174 GLN A N 1
ATOM 1407 C CA . GLN A 1 174 ? -23.410 5.739 22.472 1.00 94.12 174 GLN A CA 1
ATOM 1408 C C . GLN A 1 174 ? -23.334 6.634 23.715 1.00 94.12 174 GLN A C 1
ATOM 1410 O O . GLN A 1 174 ? -24.043 7.638 23.779 1.00 94.12 174 GLN A O 1
ATOM 1415 N N . ALA A 1 175 ? -22.460 6.315 24.672 1.00 94.69 175 ALA A N 1
ATOM 1416 C CA . ALA A 1 175 ? -22.254 7.112 25.877 1.00 94.69 175 ALA A CA 1
ATOM 1417 C C . ALA A 1 175 ? -21.733 8.518 25.538 1.00 94.69 175 ALA A C 1
ATOM 1419 O O . ALA A 1 175 ? -22.284 9.498 26.030 1.00 94.69 175 ALA A O 1
ATOM 1420 N N . GLU A 1 176 ? -20.761 8.640 24.625 1.00 95.56 176 GLU A N 1
ATOM 1421 C CA . GLU A 1 176 ? -20.269 9.943 24.144 1.00 95.56 176 GLU A CA 1
ATOM 1422 C C . GLU A 1 176 ? -21.392 10.784 23.520 1.00 95.56 176 GLU A C 1
ATOM 1424 O O . GLU A 1 176 ? -21.510 11.982 23.783 1.00 95.56 176 GLU A O 1
ATOM 1429 N N . ARG A 1 177 ? -22.264 10.160 22.716 1.00 94.94 177 ARG A N 1
ATOM 1430 C CA . ARG A 1 177 ? -23.412 10.849 22.105 1.00 94.94 177 ARG A CA 1
ATOM 1431 C C . ARG A 1 177 ? -24.423 11.315 23.144 1.00 94.94 177 ARG A C 1
ATOM 1433 O O . ARG A 1 177 ? -24.943 12.422 23.019 1.00 94.94 177 ARG A O 1
ATOM 1440 N N . MET A 1 178 ? -24.704 10.478 24.141 1.00 94.88 178 MET A N 1
ATOM 1441 C CA . MET A 1 178 ? -25.617 10.805 25.233 1.00 94.88 178 MET A CA 1
ATOM 1442 C C . MET A 1 178 ? -25.071 11.961 26.076 1.00 94.88 178 MET A C 1
ATOM 1444 O O . MET A 1 178 ? -25.809 12.903 26.345 1.00 94.88 178 MET A O 1
ATOM 1448 N N . LEU A 1 179 ? -23.779 11.948 26.412 1.00 95.69 179 LEU A N 1
ATOM 1449 C CA . LEU A 1 179 ? -23.126 13.033 27.150 1.00 95.69 179 LEU A CA 1
ATOM 1450 C C . LEU A 1 179 ? -23.132 14.348 26.366 1.00 95.69 179 LEU A C 1
ATOM 1452 O O . LEU A 1 179 ? -23.475 15.386 26.922 1.00 95.69 179 LEU A O 1
ATOM 1456 N N . ALA A 1 180 ? -22.848 14.313 25.061 1.00 95.88 180 ALA A N 1
ATOM 1457 C CA . ALA A 1 180 ? -22.899 15.505 24.213 1.00 95.88 180 ALA A CA 1
ATOM 1458 C C . ALA A 1 180 ? -24.324 16.070 24.042 1.00 95.88 180 ALA A C 1
ATOM 1460 O O . ALA A 1 180 ? -24.502 17.267 23.810 1.00 95.88 180 ALA A O 1
ATOM 1461 N N . ALA A 1 181 ? -25.360 15.228 24.108 1.00 94.44 181 ALA A N 1
ATOM 1462 C CA . ALA A 1 181 ? -26.748 15.686 24.147 1.00 94.44 181 ALA A CA 1
ATOM 1463 C C . ALA A 1 181 ? -27.084 16.306 25.509 1.00 94.44 181 ALA A C 1
ATOM 1465 O O . ALA A 1 181 ? -27.528 17.448 25.561 1.00 94.44 181 ALA A O 1
ATOM 1466 N N . ALA A 1 182 ? -26.757 15.606 26.594 1.00 94.38 182 ALA A N 1
ATOM 1467 C CA . ALA A 1 182 ? -26.985 16.063 27.957 1.00 94.38 182 ALA A CA 1
ATOM 1468 C C . ALA A 1 182 ? -26.297 17.407 28.250 1.00 94.38 182 ALA A C 1
ATOM 1470 O O . ALA A 1 182 ? -26.915 18.298 28.824 1.00 94.38 182 ALA A O 1
ATOM 1471 N N . GLN A 1 183 ? -25.069 17.603 27.757 1.00 95.44 183 GLN A N 1
ATOM 1472 C CA . GLN A 1 183 ? -24.342 18.867 27.886 1.00 95.44 183 GLN A CA 1
ATOM 1473 C C . GLN A 1 183 ? -25.062 20.033 27.203 1.00 95.44 183 GLN A C 1
ATOM 1475 O O . GLN A 1 183 ? -25.078 21.143 27.732 1.00 95.44 183 GLN A O 1
ATOM 1480 N N . ARG A 1 184 ? -25.648 19.799 26.022 1.00 95.25 184 ARG A N 1
ATOM 1481 C CA . ARG A 1 184 ? -26.387 20.832 25.279 1.00 95.25 184 ARG A CA 1
ATOM 1482 C C . ARG A 1 184 ? -27.711 21.178 25.948 1.00 95.25 184 ARG A C 1
ATOM 1484 O O . ARG A 1 184 ? -28.088 22.345 25.951 1.00 95.25 184 ARG A O 1
ATOM 1491 N N . ASP A 1 185 ? -28.371 20.180 26.522 1.00 94.50 185 ASP A N 1
ATOM 1492 C CA . ASP A 1 185 ? -29.694 20.322 27.130 1.00 94.50 185 ASP A CA 1
ATOM 1493 C C . ASP A 1 185 ? -29.626 20.684 28.629 1.00 94.50 185 ASP A C 1
ATOM 1495 O O . ASP A 1 185 ? -30.660 20.847 29.274 1.00 94.50 185 ASP A O 1
ATOM 1499 N N . GLY A 1 186 ? -28.417 20.809 29.194 1.00 91.19 186 GLY A N 1
ATOM 1500 C CA . GLY A 1 186 ? -28.198 21.089 30.616 1.00 91.19 186 GLY A CA 1
ATOM 1501 C C . GLY A 1 186 ? -28.679 19.968 31.542 1.00 91.19 186 GLY A C 1
ATOM 1502 O O . GLY A 1 186 ? -29.072 20.238 32.674 1.00 91.19 186 GLY A O 1
ATOM 1503 N N . GLN A 1 187 ? -28.701 18.722 31.061 1.00 92.88 187 GLN A N 1
ATOM 1504 C CA . GLN A 1 187 ? -29.152 17.561 31.826 1.00 92.88 187 GLN A CA 1
ATOM 1505 C C . GLN A 1 187 ? -27.986 16.803 32.456 1.00 92.88 187 GLN A C 1
ATOM 1507 O O . GLN A 1 187 ? -26.935 16.626 31.846 1.00 92.88 187 GLN A O 1
ATOM 1512 N N . HIS A 1 188 ? -28.208 16.270 33.655 1.00 92.31 188 HIS A N 1
ATOM 1513 C CA . HIS A 1 188 ? -27.238 15.405 34.316 1.00 92.31 188 HIS A CA 1
ATOM 1514 C C . HIS A 1 188 ? -27.448 13.938 33.949 1.00 92.31 188 HIS A C 1
ATOM 1516 O O . HIS A 1 188 ? -28.578 13.466 33.811 1.00 92.31 188 HIS A O 1
ATOM 1522 N N . VAL A 1 189 ? -26.342 13.214 33.800 1.00 93.94 189 VAL A N 1
ATOM 1523 C CA . VAL A 1 189 ? -26.320 11.788 33.471 1.00 93.94 189 VAL A CA 1
ATOM 1524 C C . VAL A 1 189 ? -25.391 11.083 34.447 1.00 93.94 189 VAL A C 1
ATOM 1526 O O . VAL A 1 189 ? -24.344 11.618 34.813 1.00 93.94 189 VAL A O 1
ATOM 1529 N N . CYS A 1 190 ? -25.760 9.866 34.834 1.00 94.00 190 CYS A N 1
ATOM 1530 C CA . CYS A 1 190 ? -24.926 9.013 35.668 1.00 94.00 190 CYS A CA 1
ATOM 1531 C C . CYS A 1 190 ? -24.343 7.858 34.854 1.00 94.00 190 CYS A C 1
ATOM 1533 O O . CYS A 1 190 ? -25.029 7.249 34.032 1.00 94.00 190 CYS A O 1
ATOM 1535 N N . LEU A 1 191 ? -23.086 7.526 35.133 1.00 95.44 191 LEU A N 1
ATOM 1536 C CA . LEU A 1 191 ? -22.428 6.318 34.663 1.00 95.44 191 LEU A CA 1
ATOM 1537 C C . LEU A 1 191 ? -22.376 5.299 35.804 1.00 95.44 191 LEU A C 1
ATOM 1539 O O . LEU A 1 191 ? -21.878 5.604 36.887 1.00 95.44 191 LEU A O 1
ATOM 1543 N N . LEU A 1 192 ? -22.852 4.082 35.539 1.00 95.12 192 LEU A N 1
ATOM 1544 C CA . LEU A 1 192 ? -22.714 2.935 36.435 1.00 95.12 192 LEU A CA 1
ATOM 1545 C C . LEU A 1 192 ? -21.683 1.955 35.878 1.00 95.12 192 LEU A C 1
ATOM 1547 O O . LEU A 1 192 ? -21.804 1.505 34.738 1.00 95.12 192 LEU A O 1
ATOM 1551 N N . LEU A 1 193 ? -20.731 1.553 36.714 1.00 95.56 193 LEU A N 1
ATOM 1552 C CA . LEU A 1 193 ? -19.888 0.385 36.482 1.00 95.56 193 LEU A CA 1
ATOM 1553 C C . LEU A 1 193 ? -20.256 -0.705 37.482 1.00 95.56 193 LEU A C 1
ATOM 1555 O O . LEU A 1 193 ? -20.352 -0.456 38.680 1.00 95.56 193 LEU A O 1
ATOM 1559 N N . MET A 1 194 ? -20.460 -1.920 36.983 1.00 94.31 194 MET A N 1
ATOM 1560 C CA . MET A 1 194 ? -20.879 -3.075 37.773 1.00 94.31 194 MET A CA 1
ATOM 1561 C C . MET A 1 194 ? -19.903 -4.229 37.562 1.00 94.31 194 MET A C 1
ATOM 1563 O O . MET A 1 194 ? -19.539 -4.537 36.427 1.00 94.31 194 MET A O 1
ATOM 1567 N N . ASP A 1 195 ? -19.528 -4.894 38.651 1.00 94.06 195 ASP A N 1
ATOM 1568 C CA . ASP A 1 195 ? -18.737 -6.121 38.626 1.00 94.06 195 ASP A CA 1
ATOM 1569 C C . ASP A 1 195 ? -19.399 -7.199 39.482 1.00 94.06 195 ASP A C 1
ATOM 1571 O O . ASP A 1 195 ? -19.795 -6.942 40.621 1.00 94.06 195 ASP A O 1
ATOM 1575 N N . LEU A 1 196 ? -19.512 -8.406 38.925 1.00 93.94 196 LEU A N 1
ATOM 1576 C CA . LEU A 1 196 ? -20.049 -9.558 39.638 1.00 93.94 196 LEU A CA 1
ATOM 1577 C C . LEU A 1 196 ? -19.033 -10.052 40.669 1.00 93.94 196 LEU A C 1
ATOM 1579 O O . LEU A 1 196 ? -17.918 -10.469 40.337 1.00 93.94 196 LEU A O 1
ATOM 1583 N N . ASP A 1 197 ? -19.436 -10.027 41.933 1.00 93.94 197 ASP A N 1
ATOM 1584 C CA . ASP A 1 197 ? -18.570 -10.383 43.041 1.00 93.94 197 ASP A CA 1
ATOM 1585 C C . ASP A 1 197 ? -18.207 -11.862 42.975 1.00 93.94 197 ASP A C 1
ATOM 1587 O O . ASP A 1 197 ? -19.053 -12.728 42.761 1.00 93.94 197 ASP A O 1
ATOM 1591 N N . HIS A 1 198 ? -16.925 -12.162 43.189 1.00 92.00 198 HIS A N 1
ATOM 1592 C CA . HIS A 1 198 ? -16.424 -13.536 43.236 1.00 92.00 198 HIS A CA 1
ATOM 1593 C C . HIS A 1 198 ? -16.701 -14.368 41.969 1.00 92.00 198 HIS A C 1
ATOM 1595 O O . HIS A 1 198 ? -16.568 -15.587 42.008 1.00 92.00 198 HIS A O 1
ATOM 1601 N N . PHE A 1 199 ? -16.980 -13.736 40.823 1.00 91.81 199 PHE A N 1
ATOM 1602 C CA . PHE A 1 199 ? -17.297 -14.439 39.575 1.00 91.81 199 PHE A CA 1
ATOM 1603 C C . PHE A 1 199 ? -16.217 -15.444 39.141 1.00 91.81 199 PHE A C 1
ATOM 1605 O O . PHE A 1 199 ? -16.520 -16.523 38.641 1.00 91.81 199 PHE A O 1
ATOM 1612 N N . LYS A 1 200 ? -14.940 -15.143 39.409 1.00 89.31 200 LYS A N 1
ATOM 1613 C CA . LYS A 1 200 ? -13.846 -16.090 39.166 1.00 89.31 200 LYS A CA 1
ATOM 1614 C C . LYS A 1 200 ? -13.984 -17.378 39.990 1.00 89.31 200 LYS A C 1
ATOM 1616 O O . LYS A 1 200 ? -13.764 -18.444 39.441 1.00 89.31 200 LYS A O 1
ATOM 1621 N N . LEU A 1 201 ? -14.394 -17.292 41.259 1.00 90.19 201 LEU A N 1
ATOM 1622 C CA . LEU A 1 201 ? -14.603 -18.478 42.099 1.00 90.19 201 LEU A CA 1
ATOM 1623 C C . LEU A 1 201 ? -15.741 -19.353 41.563 1.00 90.19 201 LEU A C 1
ATOM 1625 O O . LEU A 1 201 ? -15.662 -20.570 41.663 1.00 90.19 201 LEU A O 1
ATOM 1629 N N . ILE A 1 202 ? -16.765 -18.745 40.958 1.00 89.25 202 ILE A N 1
ATOM 1630 C CA . ILE A 1 202 ? -17.847 -19.480 40.292 1.00 89.25 202 ILE A CA 1
ATOM 1631 C C . ILE A 1 202 ? -17.299 -20.237 39.080 1.00 89.25 202 ILE A C 1
ATOM 1633 O O . ILE A 1 202 ? -17.554 -21.430 38.953 1.00 89.25 202 ILE A O 1
ATOM 1637 N N . ASN A 1 203 ? -16.496 -19.581 38.238 1.00 89.62 203 ASN A N 1
ATOM 1638 C CA . ASN A 1 203 ? -15.847 -20.246 37.102 1.00 89.62 203 ASN A CA 1
ATOM 1639 C C . ASN A 1 203 ? -14.909 -21.369 37.551 1.00 89.62 203 ASN A C 1
ATOM 1641 O O . ASN A 1 203 ? -14.884 -22.427 36.933 1.00 89.62 203 ASN A O 1
ATOM 1645 N N . ASP A 1 204 ? -14.146 -21.146 38.618 1.00 90.12 204 ASP A N 1
ATOM 1646 C CA . ASP A 1 204 ? -13.195 -22.129 39.133 1.00 90.12 204 ASP A CA 1
ATOM 1647 C C . ASP A 1 204 ? -13.923 -23.344 39.751 1.00 90.12 204 ASP A C 1
ATOM 1649 O O . ASP A 1 204 ? -13.414 -24.461 39.685 1.00 90.12 204 ASP A O 1
ATOM 1653 N N . ALA A 1 205 ? -15.119 -23.149 40.324 1.00 88.50 205 ALA A N 1
ATOM 1654 C CA . ALA A 1 205 ? -15.917 -24.210 40.946 1.00 88.50 205 ALA A CA 1
ATOM 1655 C C . ALA A 1 205 ? -16.835 -24.967 39.968 1.00 88.50 205 ALA A C 1
ATOM 1657 O O . ALA A 1 205 ? -17.048 -26.165 40.143 1.00 88.50 205 ALA A O 1
ATOM 1658 N N . HIS A 1 206 ? -17.385 -24.282 38.961 1.00 86.69 206 HIS A N 1
ATOM 1659 C CA . HIS A 1 206 ? -18.430 -24.814 38.072 1.00 86.69 206 HIS A CA 1
ATOM 1660 C C . HIS A 1 206 ? -18.047 -24.806 36.584 1.00 86.69 206 HIS A C 1
ATOM 1662 O O . HIS A 1 206 ? -18.806 -25.275 35.744 1.00 86.69 206 HIS A O 1
ATOM 1668 N N . GLY A 1 207 ? -16.867 -24.296 36.237 1.00 88.19 207 GLY A N 1
ATOM 1669 C CA . GLY A 1 207 ? -16.419 -24.160 34.856 1.00 88.19 207 GLY A CA 1
ATOM 1670 C C . GLY A 1 207 ? -16.935 -22.894 34.166 1.00 88.19 207 GLY A C 1
ATOM 1671 O O . GLY A 1 207 ? -17.853 -22.207 34.617 1.00 88.19 207 GLY A O 1
ATOM 1672 N N . HIS A 1 208 ? -16.315 -22.570 33.031 1.00 88.69 208 HIS A N 1
ATOM 1673 C CA . HIS A 1 208 ? -16.625 -21.350 32.282 1.00 88.69 208 HIS A CA 1
ATOM 1674 C C . HIS A 1 208 ? -18.018 -21.361 31.634 1.00 88.69 208 HIS A C 1
ATOM 1676 O O . HIS A 1 208 ? -18.650 -20.311 31.581 1.00 88.69 208 HIS A O 1
ATOM 1682 N N . ALA A 1 209 ? -18.516 -22.520 31.188 1.00 86.81 209 ALA A N 1
ATOM 1683 C CA . ALA A 1 209 ? -19.853 -22.628 30.595 1.00 86.81 209 ALA A CA 1
ATOM 1684 C C . ALA A 1 209 ? -20.954 -22.248 31.605 1.00 86.81 209 ALA A C 1
ATOM 1686 O O . ALA A 1 209 ? -21.856 -21.473 31.280 1.00 86.81 209 ALA A O 1
ATOM 1687 N N . PHE A 1 210 ? -20.823 -22.698 32.857 1.00 87.25 210 PHE A N 1
ATOM 1688 C CA . PHE A 1 210 ? -21.705 -22.288 33.947 1.00 87.25 210 PHE A CA 1
ATOM 1689 C C . PHE A 1 210 ? -21.597 -20.786 34.244 1.00 87.25 210 PHE A C 1
ATOM 1691 O O . PHE A 1 210 ? -22.602 -20.090 34.398 1.00 87.25 210 PHE A O 1
ATOM 1698 N N . GLY A 1 211 ? -20.374 -20.249 34.273 1.00 89.06 211 GLY A N 1
ATOM 1699 C CA . GLY A 1 211 ? -20.137 -18.811 34.408 1.00 89.06 211 GLY A CA 1
ATOM 1700 C C . GLY A 1 211 ? -20.829 -17.973 33.334 1.00 89.06 211 GLY A C 1
ATOM 1701 O O . GLY A 1 211 ? -21.413 -16.927 33.625 1.00 89.06 211 GLY A O 1
ATOM 1702 N N . ASP A 1 212 ? -20.816 -18.455 32.097 1.00 90.62 212 ASP A N 1
ATOM 1703 C CA . ASP A 1 212 ? -21.482 -17.819 30.967 1.00 90.62 212 ASP A CA 1
ATOM 1704 C C . ASP A 1 212 ? -23.012 -17.793 31.142 1.00 90.62 212 ASP A C 1
ATOM 1706 O O . ASP A 1 212 ? -23.651 -16.782 30.834 1.00 90.62 212 ASP A O 1
ATOM 1710 N N . LEU A 1 213 ? -23.609 -18.843 31.719 1.00 89.06 213 LEU A N 1
A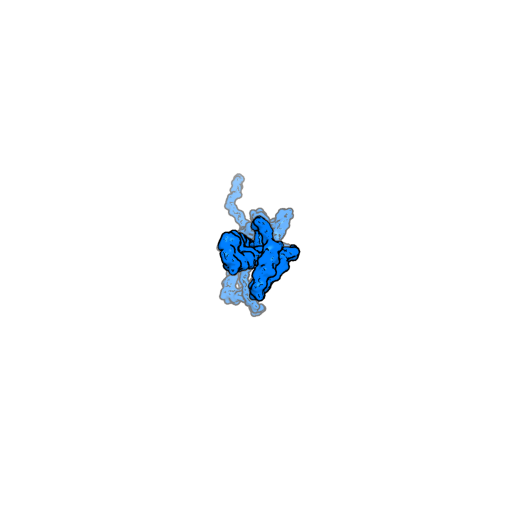TOM 1711 C CA . LEU A 1 213 ? -25.030 -18.862 32.093 1.00 89.06 213 LEU A CA 1
ATOM 1712 C C . LEU A 1 213 ? -25.348 -17.859 33.208 1.00 89.06 213 LEU A C 1
ATOM 1714 O O . LEU A 1 213 ? -26.347 -17.138 33.124 1.00 89.06 213 LEU A O 1
ATOM 1718 N N . VAL A 1 214 ? -24.485 -17.758 34.224 1.00 90.75 214 VAL A N 1
ATOM 1719 C CA . VAL A 1 214 ? -24.615 -16.760 35.298 1.00 90.75 214 VAL A CA 1
ATOM 1720 C C . VAL A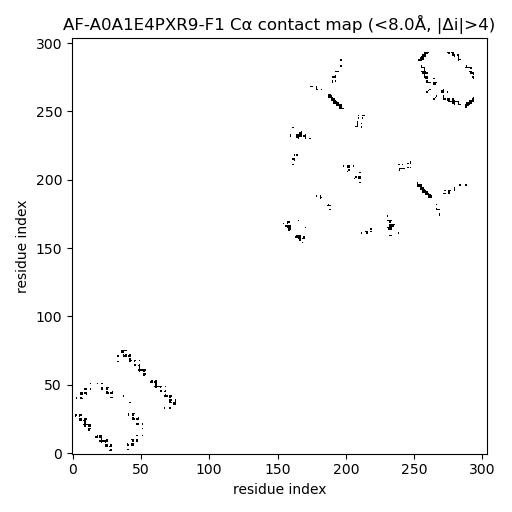 1 214 ? -24.559 -15.339 34.729 1.00 90.75 214 VAL A C 1
ATOM 1722 O O . VAL A 1 214 ? -25.390 -14.506 35.094 1.00 90.75 214 VAL A O 1
ATOM 1725 N N . LEU A 1 215 ? -23.655 -15.065 33.781 1.00 91.88 215 LEU A N 1
ATOM 1726 C CA . LEU A 1 215 ? -23.583 -13.776 33.083 1.00 91.88 215 LEU A CA 1
ATOM 1727 C C . LEU A 1 215 ? -24.851 -13.480 32.279 1.00 91.88 215 LEU A C 1
ATOM 1729 O O . LEU A 1 215 ? -25.413 -12.392 32.421 1.00 91.88 215 LEU A O 1
ATOM 1733 N N . LYS A 1 216 ? -25.327 -14.435 31.465 1.00 91.88 216 LYS A N 1
ATOM 1734 C CA . LYS A 1 216 ? -26.584 -14.297 30.706 1.00 91.88 216 LYS A CA 1
ATOM 1735 C C . LYS A 1 216 ? -27.752 -13.978 31.648 1.00 91.88 216 LYS A C 1
ATOM 1737 O O . LYS A 1 216 ? -28.549 -13.084 31.361 1.00 91.88 216 LYS A O 1
ATOM 1742 N N . ARG A 1 217 ? -27.837 -14.658 32.799 1.00 91.31 217 ARG A N 1
ATOM 1743 C CA . ARG A 1 217 ? -28.901 -14.434 33.786 1.00 91.31 217 ARG A CA 1
ATOM 1744 C C . ARG A 1 217 ? -28.786 -13.078 34.477 1.00 91.31 217 ARG A C 1
ATOM 1746 O O . ARG A 1 217 ? -29.801 -12.400 34.606 1.00 91.31 217 ARG A O 1
ATOM 1753 N N . ALA A 1 218 ? -27.586 -12.669 34.884 1.00 92.19 218 ALA A N 1
ATOM 1754 C CA . ALA A 1 218 ? -27.352 -11.356 35.482 1.00 92.19 218 ALA A CA 1
ATOM 1755 C C . ALA A 1 218 ? -27.757 -10.231 34.520 1.00 92.19 218 ALA A C 1
ATOM 1757 O O . ALA A 1 218 ? -28.485 -9.320 34.903 1.00 92.19 218 ALA A O 1
ATOM 1758 N N . VAL A 1 219 ? -27.370 -10.347 33.246 1.00 93.06 219 VAL A N 1
ATOM 1759 C CA . VAL A 1 219 ? -27.764 -9.405 32.193 1.00 93.06 219 VAL A CA 1
ATOM 1760 C C . VAL A 1 219 ? -29.278 -9.353 32.013 1.00 93.06 219 VAL A C 1
ATOM 1762 O O . VAL A 1 219 ? -29.822 -8.255 31.936 1.00 93.06 219 VAL A O 1
ATOM 1765 N N . ALA A 1 220 ? -29.964 -10.500 31.990 1.00 91.88 220 ALA A N 1
ATOM 1766 C CA . ALA A 1 220 ? -31.424 -10.541 31.893 1.00 91.88 220 ALA A CA 1
ATOM 1767 C C . ALA A 1 220 ? -32.097 -9.824 33.077 1.00 91.88 220 ALA A C 1
ATOM 1769 O O . ALA A 1 220 ? -32.978 -8.995 32.871 1.00 91.88 220 ALA A O 1
ATOM 1770 N N . VAL A 1 221 ? -31.625 -10.072 34.305 1.00 92.75 221 VAL A N 1
ATOM 1771 C CA . VAL A 1 221 ? -32.133 -9.394 35.509 1.00 92.75 221 VAL A CA 1
ATOM 1772 C C . VAL A 1 221 ? -31.893 -7.887 35.433 1.00 92.75 221 VAL A C 1
ATOM 1774 O O . VAL A 1 221 ? -32.799 -7.115 35.732 1.00 92.75 221 VAL A O 1
ATOM 1777 N N . CYS A 1 222 ? -30.705 -7.443 35.016 1.00 92.69 222 CYS A N 1
ATOM 1778 C CA . CYS A 1 222 ? -30.425 -6.018 34.848 1.00 92.69 222 CYS A CA 1
ATOM 1779 C C . CYS A 1 222 ? -31.326 -5.388 33.784 1.00 92.69 222 CYS A C 1
ATOM 1781 O O . CYS A 1 222 ? -31.882 -4.321 34.019 1.00 92.69 222 CYS A O 1
ATOM 1783 N N . HIS A 1 223 ? -31.499 -6.053 32.641 1.00 90.31 223 HIS A N 1
ATOM 1784 C CA . HIS A 1 223 ? -32.288 -5.548 31.522 1.00 90.31 223 HIS A CA 1
ATOM 1785 C C . HIS A 1 223 ? -33.742 -5.245 31.918 1.00 90.31 223 HIS A C 1
ATOM 1787 O O . HIS A 1 223 ? -34.283 -4.227 31.492 1.00 90.31 223 HIS A O 1
ATOM 1793 N N . ASP A 1 224 ? -34.348 -6.060 32.784 1.00 91.50 224 ASP A N 1
ATOM 1794 C CA . ASP A 1 224 ? -35.717 -5.844 33.279 1.00 91.50 224 ASP A CA 1
ATOM 1795 C C . ASP A 1 224 ? -35.870 -4.582 34.154 1.00 91.50 224 ASP A C 1
ATOM 1797 O O . ASP A 1 224 ? -36.982 -4.087 34.339 1.00 91.50 224 ASP A O 1
ATOM 1801 N N . HIS A 1 225 ? -34.766 -4.033 34.669 1.00 92.62 225 HIS A N 1
ATOM 1802 C CA . HIS A 1 225 ? -34.753 -2.829 35.508 1.00 92.62 225 HIS A CA 1
ATOM 1803 C C . HIS A 1 225 ? -34.338 -1.560 34.748 1.00 92.62 225 HIS A C 1
ATOM 1805 O O . HIS A 1 225 ? -34.364 -0.470 35.323 1.00 92.62 225 HIS A O 1
ATOM 1811 N N . LEU A 1 226 ? -33.957 -1.679 33.473 1.00 93.12 226 LEU A N 1
ATOM 1812 C CA . LEU A 1 226 ? -33.495 -0.560 32.655 1.00 93.12 226 LEU A CA 1
ATOM 1813 C C . LEU A 1 226 ? -34.636 0.072 31.854 1.00 93.12 226 LEU A C 1
ATOM 1815 O O . LEU A 1 226 ? -35.553 -0.591 31.366 1.00 93.12 226 LEU A O 1
ATOM 1819 N N . ARG A 1 227 ? -34.566 1.392 31.680 1.00 93.31 227 ARG A N 1
ATOM 1820 C CA . ARG A 1 227 ? -35.473 2.148 30.811 1.00 93.31 227 ARG A CA 1
ATOM 1821 C C . ARG A 1 227 ? -35.010 2.043 29.360 1.00 93.31 227 ARG A C 1
ATOM 1823 O O . ARG A 1 227 ? -33.843 1.812 29.070 1.00 93.31 227 ARG A O 1
ATOM 1830 N N . LYS A 1 228 ? -35.913 2.337 28.417 1.00 87.94 228 LYS A N 1
ATOM 1831 C CA . LYS A 1 228 ? -35.588 2.376 26.974 1.00 87.94 228 LYS A CA 1
ATOM 1832 C C . LYS A 1 228 ? -34.499 3.392 26.603 1.00 87.94 228 LYS A C 1
ATOM 1834 O O . LYS A 1 228 ? -33.903 3.266 25.540 1.00 87.94 228 LYS A O 1
ATOM 1839 N N . SER A 1 229 ? -34.309 4.420 27.426 1.00 87.56 229 SER A N 1
ATOM 1840 C CA . SER A 1 229 ? -33.291 5.459 27.250 1.00 87.56 229 SER A CA 1
ATOM 1841 C C . SER A 1 229 ? -31.900 5.032 27.711 1.00 87.56 229 SER A C 1
ATOM 1843 O O . SER A 1 229 ? -30.928 5.695 27.359 1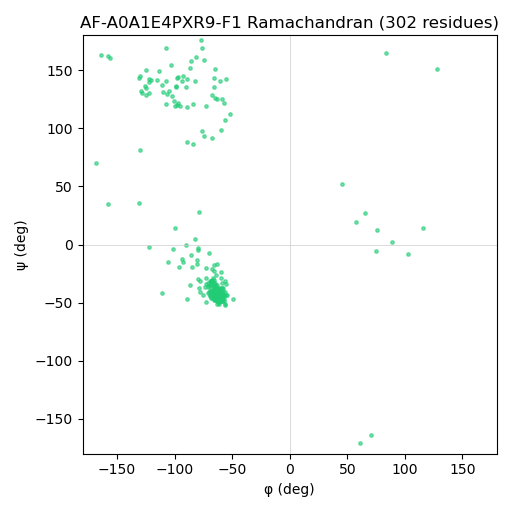.00 87.56 229 SER A O 1
ATOM 1845 N N . ASP A 1 230 ? -31.800 3.970 28.511 1.00 93.25 230 ASP A N 1
ATOM 1846 C CA . ASP A 1 230 ? -30.559 3.613 29.184 1.00 93.25 230 ASP A CA 1
ATOM 1847 C C . ASP A 1 230 ? -29.650 2.831 28.233 1.00 93.25 230 ASP A C 1
ATOM 1849 O O . ASP A 1 230 ? -30.090 1.984 27.451 1.00 93.25 230 ASP A O 1
ATOM 1853 N N . ILE A 1 231 ? -28.351 3.117 28.297 1.00 93.62 231 ILE A N 1
ATOM 1854 C CA . ILE A 1 231 ? -27.338 2.448 27.484 1.00 93.62 231 ILE A CA 1
ATOM 1855 C C . ILE A 1 231 ? -26.677 1.382 28.351 1.00 93.62 231 ILE A C 1
ATOM 1857 O O . ILE A 1 231 ? -26.051 1.698 29.360 1.00 93.62 231 ILE A O 1
ATOM 1861 N N . PHE A 1 232 ? -26.774 0.120 27.933 1.00 94.81 232 PHE A N 1
ATOM 1862 C CA . PHE A 1 232 ? -26.225 -1.010 28.678 1.00 94.81 232 PHE A CA 1
ATOM 1863 C C . PHE A 1 232 ? -25.277 -1.838 27.819 1.00 94.81 232 PHE A C 1
ATOM 1865 O O . PHE A 1 232 ? -25.607 -2.236 26.698 1.00 94.81 232 PHE A O 1
ATOM 1872 N N . GLY A 1 233 ? -24.078 -2.086 28.343 1.00 93.75 233 GLY A N 1
ATOM 1873 C CA . GLY A 1 233 ? -23.047 -2.804 27.614 1.00 93.75 233 GLY A CA 1
ATOM 1874 C C . GLY A 1 233 ? -22.017 -3.482 28.503 1.00 93.75 233 GLY A C 1
ATOM 1875 O O . GLY A 1 233 ? -21.843 -3.144 29.672 1.00 93.75 233 GLY A O 1
ATOM 1876 N N . ARG A 1 234 ? -21.318 -4.454 27.917 1.00 92.38 234 ARG A N 1
ATOM 1877 C CA . ARG A 1 234 ? -20.266 -5.238 28.562 1.00 92.38 234 ARG A CA 1
ATOM 1878 C C . ARG A 1 234 ? -18.890 -4.676 28.205 1.00 92.38 234 ARG A C 1
ATOM 1880 O O . ARG A 1 234 ? -18.504 -4.645 27.036 1.00 92.38 234 ARG A O 1
ATOM 1887 N N . LEU A 1 235 ? -18.129 -4.263 29.221 1.00 86.94 235 LEU A N 1
ATOM 1888 C CA . LEU A 1 235 ? -16.808 -3.636 29.056 1.00 86.94 235 LEU A CA 1
ATOM 1889 C C . LEU A 1 235 ? -15.626 -4.622 29.103 1.00 86.94 235 LEU A C 1
ATOM 1891 O O . LEU A 1 235 ? -14.520 -4.261 28.685 1.00 86.94 235 LEU A O 1
ATOM 1895 N N . GLY A 1 236 ? -15.841 -5.854 29.580 1.00 79.31 236 GLY A N 1
ATOM 1896 C CA . GLY A 1 236 ? -14.792 -6.865 29.718 1.00 79.31 236 GLY A CA 1
ATOM 1897 C C . GLY A 1 236 ? -15.297 -8.299 29.920 1.00 79.31 236 GLY A C 1
ATOM 1898 O O . GLY A 1 236 ? -16.461 -8.536 30.253 1.00 79.31 236 GLY A O 1
ATOM 1899 N N . GLY A 1 237 ? -14.387 -9.252 29.700 1.00 69.25 237 GLY A N 1
ATOM 1900 C CA . GLY A 1 237 ? -14.597 -10.697 29.831 1.00 69.25 237 GLY A CA 1
ATOM 1901 C C . GLY A 1 237 ? -14.165 -11.475 28.583 1.00 69.25 237 GLY A C 1
ATOM 1902 O O . GLY A 1 237 ? -14.187 -10.947 27.474 1.00 69.25 237 GLY A O 1
ATOM 1903 N N . THR A 1 238 ? -13.756 -12.727 28.775 1.00 50.94 238 THR A N 1
ATOM 1904 C CA . THR A 1 238 ? -13.514 -13.703 27.702 1.00 50.94 238 THR A CA 1
ATOM 1905 C C . THR A 1 238 ? -14.733 -14.607 27.560 1.00 50.94 238 THR A C 1
ATOM 1907 O O . THR A 1 238 ? -15.369 -14.925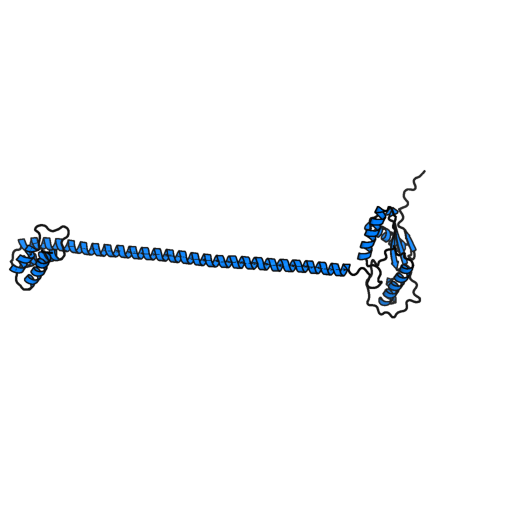 28.562 1.00 50.94 238 THR A O 1
ATOM 1910 N N . ILE A 1 239 ? -15.064 -14.994 26.330 1.00 54.97 239 ILE A N 1
ATOM 1911 C CA . ILE A 1 239 ? -16.164 -15.919 26.029 1.00 54.97 239 ILE A CA 1
ATOM 1912 C C . ILE A 1 239 ? -15.596 -17.342 26.044 1.00 54.97 239 ILE A C 1
ATOM 1914 O O . ILE A 1 239 ? -14.520 -17.555 25.479 1.00 54.97 239 ILE A O 1
ATOM 1918 N N . ALA A 1 240 ? -16.296 -18.290 26.666 1.00 50.84 240 ALA A N 1
ATOM 1919 C CA . ALA A 1 240 ? -16.055 -19.713 26.463 1.00 50.84 240 ALA A CA 1
ATOM 1920 C C . ALA A 1 240 ? -17.138 -20.293 25.540 1.00 50.84 240 ALA A C 1
ATOM 1922 O O . ALA A 1 240 ? -18.237 -19.753 25.415 1.00 50.84 240 ALA A O 1
ATOM 1923 N N . GLU A 1 241 ? -16.820 -21.374 24.834 1.00 48.53 241 GLU A N 1
ATOM 1924 C CA . GLU A 1 241 ? -17.832 -22.095 24.062 1.00 48.53 241 GLU A CA 1
ATOM 1925 C C . GLU A 1 241 ? -18.856 -22.699 25.033 1.00 48.53 241 GLU A C 1
ATOM 1927 O O . GLU A 1 241 ? -18.490 -23.359 26.006 1.00 48.53 241 GLU A O 1
ATOM 1932 N N . THR A 1 242 ? -20.138 -22.407 24.806 1.00 51.00 242 THR A N 1
ATOM 1933 C CA . THR A 1 242 ? -21.237 -22.771 25.709 1.00 51.00 242 THR A CA 1
ATOM 1934 C C . THR A 1 242 ? -21.946 -24.036 25.234 1.00 51.00 242 THR A C 1
ATOM 1936 O O . THR A 1 242 ? -22.264 -24.178 24.055 1.00 51.00 242 THR A O 1
ATOM 1939 N N . SER A 1 243 ? -22.242 -24.929 26.177 1.00 50.03 243 SER A N 1
ATOM 1940 C CA . SER A 1 243 ? -23.290 -25.948 26.080 1.00 50.03 243 SER A CA 1
ATOM 1941 C C . SER A 1 243 ? -24.507 -25.458 26.871 1.00 50.03 243 SER A C 1
ATOM 1943 O O . SER A 1 243 ? -24.375 -25.136 28.049 1.00 50.03 243 SER A O 1
ATOM 1945 N N . ASP A 1 244 ? -25.672 -25.369 26.233 1.00 52.62 244 ASP A N 1
ATOM 1946 C CA . ASP A 1 244 ? -26.868 -24.670 26.743 1.00 52.62 244 ASP A CA 1
ATOM 1947 C C . ASP A 1 244 ? -27.695 -25.447 27.803 1.00 52.62 244 ASP A C 1
ATOM 1949 O O . ASP A 1 244 ? -28.895 -25.218 27.919 1.00 52.62 244 ASP A O 1
ATOM 1953 N N . ASP A 1 245 ? -27.097 -26.340 28.602 1.00 55.03 245 ASP A N 1
ATOM 1954 C CA . ASP A 1 245 ? -27.870 -27.335 29.380 1.00 55.03 245 ASP A CA 1
ATOM 1955 C C . ASP A 1 245 ? -27.499 -27.440 30.876 1.00 55.03 245 ASP A C 1
ATOM 1957 O O . ASP A 1 245 ? -27.531 -28.519 31.467 1.00 55.03 245 ASP A O 1
ATOM 1961 N N . GLU A 1 246 ? -27.159 -26.317 31.521 1.00 64.06 246 GLU A N 1
ATOM 1962 C CA . GLU A 1 246 ? -26.944 -26.259 32.977 1.00 64.06 246 GLU A CA 1
ATOM 1963 C C . GLU A 1 246 ? -27.889 -25.275 33.683 1.00 64.06 246 GLU A C 1
ATOM 1965 O O . GLU A 1 246 ? -28.216 -24.187 33.206 1.00 64.06 246 GLU A O 1
ATOM 1970 N N . ASP A 1 247 ? -28.349 -25.677 34.863 1.00 68.19 247 ASP A N 1
ATOM 1971 C CA . ASP A 1 247 ? -29.315 -24.953 35.675 1.00 68.19 247 ASP A CA 1
ATOM 1972 C C . ASP A 1 247 ? -28.609 -24.116 36.750 1.00 68.19 247 ASP A C 1
ATOM 1974 O O . ASP A 1 247 ? -27.888 -24.646 37.592 1.00 68.19 247 ASP A O 1
ATOM 1978 N N . THR A 1 248 ? -28.837 -22.800 36.754 1.00 68.94 248 THR A N 1
ATOM 1979 C CA . THR A 1 248 ? -28.214 -21.870 37.716 1.00 68.94 248 THR A CA 1
ATOM 1980 C C . THR A 1 248 ? -28.933 -21.804 39.073 1.00 68.94 248 THR A C 1
ATOM 1982 O O . THR A 1 248 ? -28.557 -21.001 39.934 1.00 68.94 248 THR A O 1
ATOM 1985 N N . ARG A 1 249 ? -29.972 -22.627 39.306 1.00 68.88 249 ARG A N 1
ATOM 1986 C CA . ARG A 1 249 ? -30.715 -22.664 40.579 1.00 68.88 249 ARG A CA 1
ATOM 1987 C C . ARG A 1 249 ? -29.790 -22.993 41.761 1.00 68.88 249 ARG A C 1
ATOM 1989 O O . ARG A 1 249 ? -29.127 -24.021 41.791 1.00 68.88 249 ARG A O 1
ATOM 1996 N N . GLY A 1 250 ? -29.803 -22.125 42.776 1.00 72.00 250 GLY A N 1
ATOM 1997 C CA . GLY A 1 250 ? -29.082 -22.316 44.043 1.00 72.00 250 GLY A CA 1
ATOM 1998 C C . GLY A 1 250 ? -27.784 -21.517 44.190 1.00 72.00 250 GLY A C 1
ATOM 1999 O O . GLY A 1 250 ? -27.247 -21.456 45.294 1.00 72.00 250 GLY A O 1
ATOM 2000 N N . VAL A 1 251 ? -27.307 -20.851 43.133 1.00 81.81 251 VAL A N 1
ATOM 2001 C CA . VAL A 1 251 ? -26.140 -19.960 43.220 1.00 81.81 251 VAL A CA 1
ATOM 2002 C C . VAL A 1 251 ? -26.583 -18.545 43.579 1.00 81.81 251 VAL A C 1
ATOM 2004 O O . VAL A 1 251 ? -27.324 -17.901 42.838 1.00 81.81 251 VAL A O 1
ATOM 2007 N N . VAL A 1 252 ? -26.112 -18.051 44.724 1.00 86.00 252 VAL A N 1
ATOM 2008 C CA . VAL A 1 252 ? -26.295 -16.657 45.140 1.00 86.00 252 VAL A CA 1
ATOM 2009 C C . VAL A 1 252 ? -25.056 -15.874 44.731 1.00 86.00 252 VAL A C 1
ATOM 2011 O O . VAL A 1 252 ? -23.954 -16.166 45.190 1.00 86.00 252 VAL A O 1
ATOM 2014 N N . ILE A 1 253 ? -25.247 -14.871 43.878 1.00 90.25 253 ILE A N 1
ATOM 2015 C CA . ILE A 1 253 ? -24.194 -13.954 43.450 1.00 90.25 253 ILE A CA 1
ATOM 2016 C C . ILE A 1 253 ? -24.596 -12.521 43.793 1.00 90.25 253 ILE A C 1
ATOM 2018 O O . ILE A 1 253 ? -25.759 -12.143 43.647 1.00 90.25 253 ILE A O 1
ATOM 2022 N N . SER A 1 254 ? -23.634 -11.732 44.262 1.00 94.06 254 SER A N 1
ATOM 2023 C CA . SER A 1 254 ? -23.793 -10.295 44.476 1.00 94.06 254 SER A CA 1
ATOM 2024 C C . SER A 1 254 ? -23.025 -9.499 43.426 1.00 94.06 254 SER A C 1
ATOM 2026 O O . SER A 1 254 ? -22.213 -10.043 42.674 1.00 94.06 254 SER A O 1
ATOM 2028 N N . ALA A 1 255 ? -23.275 -8.196 43.373 1.00 94.75 255 ALA A N 1
ATOM 2029 C CA . ALA A 1 255 ? -22.516 -7.284 42.536 1.00 94.75 255 ALA A CA 1
ATOM 2030 C C . ALA A 1 255 ? -22.044 -6.078 43.349 1.00 94.75 255 ALA A C 1
ATOM 2032 O O . ALA A 1 255 ? -22.752 -5.569 44.222 1.00 94.75 255 ALA A O 1
ATOM 2033 N N . SER A 1 256 ? -20.854 -5.598 43.012 1.00 96.50 256 SER A N 1
ATOM 2034 C CA . SER A 1 256 ? -20.346 -4.307 43.463 1.00 96.50 256 SER A CA 1
ATOM 2035 C C . SER A 1 256 ? -20.556 -3.280 42.357 1.00 96.50 256 SER A C 1
ATOM 2037 O O . SER A 1 256 ? -20.295 -3.571 41.188 1.00 96.50 256 SER A O 1
ATOM 2039 N N . LEU A 1 257 ? -21.039 -2.092 42.718 1.00 96.31 257 LEU A N 1
ATOM 2040 C CA . LEU A 1 257 ? -21.344 -1.020 41.774 1.00 96.31 257 LEU A CA 1
ATOM 2041 C C . LEU A 1 257 ? -20.597 0.263 42.152 1.00 96.31 257 LEU A C 1
ATOM 2043 O O . LEU A 1 257 ? -20.599 0.670 43.315 1.00 96.31 257 LEU A O 1
ATOM 2047 N N . GLY A 1 258 ? -20.000 0.908 41.154 1.00 96.19 258 GLY A N 1
ATOM 2048 C CA . GLY A 1 258 ? -19.463 2.263 41.224 1.00 96.19 258 GLY A CA 1
ATOM 2049 C C . GLY A 1 258 ? -20.292 3.211 40.367 1.00 96.19 258 GLY A C 1
ATOM 2050 O O . GLY A 1 258 ? -20.692 2.851 39.259 1.00 96.19 258 GLY A O 1
ATOM 2051 N N . VAL A 1 259 ? -20.570 4.405 40.883 1.00 96.19 259 VAL A N 1
ATOM 2052 C CA . VAL A 1 259 ? -21.440 5.392 40.234 1.00 96.19 259 VAL A CA 1
ATOM 2053 C C . VAL A 1 259 ? -20.732 6.737 40.158 1.00 96.19 259 VAL A C 1
ATOM 2055 O O . VAL A 1 259 ? -20.275 7.232 41.182 1.00 96.19 259 VAL A O 1
ATOM 2058 N N . ALA A 1 260 ? -20.708 7.354 38.979 1.00 95.69 260 ALA A N 1
ATOM 2059 C CA . ALA A 1 260 ? -20.253 8.732 38.785 1.00 95.69 260 ALA A CA 1
ATOM 2060 C C . ALA A 1 260 ? -21.333 9.568 38.085 1.00 95.69 260 ALA A C 1
ATOM 2062 O O . ALA A 1 260 ? -22.125 9.033 37.309 1.00 95.69 260 ALA A O 1
ATOM 2063 N N . SER A 1 261 ? -21.369 10.874 38.359 1.00 94.38 261 SER A N 1
ATOM 2064 C CA . SER A 1 261 ? -22.354 11.819 37.810 1.00 94.38 261 SER A CA 1
ATOM 2065 C C . SER A 1 261 ? -21.665 12.957 37.064 1.00 94.38 261 SER A C 1
ATOM 2067 O O . SER A 1 261 ? -20.638 13.470 37.519 1.00 94.38 261 SER A O 1
ATOM 2069 N N . THR A 1 262 ? -22.264 13.406 35.955 1.00 93.62 262 THR A N 1
ATOM 2070 C CA . THR A 1 262 ? -21.799 14.596 35.221 1.00 93.62 262 THR A CA 1
ATOM 2071 C C . THR A 1 262 ? -21.887 15.879 36.045 1.00 93.62 262 THR A C 1
ATOM 2073 O O . THR A 1 262 ? -21.257 16.871 35.689 1.00 93.62 262 THR A O 1
ATOM 2076 N N . GLU A 1 263 ? -22.651 15.877 37.140 1.00 89.00 263 GLU A N 1
ATOM 2077 C CA . GLU A 1 263 ? -22.720 16.985 38.098 1.00 89.00 263 GLU A CA 1
ATOM 2078 C C . GLU A 1 263 ? -21.350 17.311 38.714 1.00 89.00 263 GLU A C 1
ATOM 2080 O O . GLU A 1 263 ? -21.046 18.479 38.935 1.00 89.00 263 GLU A O 1
ATOM 2085 N N . HIS A 1 264 ? -20.496 16.297 38.902 1.00 83.81 264 HIS A N 1
ATOM 2086 C CA . HIS A 1 264 ? -19.174 16.451 39.519 1.00 83.81 264 HIS A CA 1
ATOM 2087 C C . HIS A 1 264 ? -18.027 16.243 38.521 1.00 83.81 264 HIS A C 1
ATOM 2089 O O . HIS A 1 264 ? -17.068 17.009 38.514 1.00 83.81 264 HIS A O 1
ATOM 2095 N N . ALA A 1 265 ? -18.137 15.240 37.643 1.00 84.12 265 ALA A N 1
ATOM 2096 C CA . ALA A 1 265 ? -17.078 14.868 36.699 1.00 84.12 265 ALA A CA 1
ATOM 2097 C C . ALA A 1 265 ? -17.103 15.680 35.385 1.00 84.12 265 ALA A C 1
ATOM 2099 O O . ALA A 1 265 ? -16.198 15.574 34.556 1.00 84.12 265 ALA A O 1
ATOM 2100 N N . GLY A 1 266 ? -18.152 16.479 35.160 1.00 89.38 266 GLY A N 1
ATOM 2101 C CA . GLY A 1 266 ? -18.414 17.104 33.866 1.00 89.38 266 GLY A CA 1
ATOM 2102 C C . GLY A 1 266 ? -18.856 16.091 32.802 1.00 89.38 266 GLY A C 1
ATOM 2103 O O . GLY A 1 266 ? -19.279 14.979 33.104 1.00 89.38 266 GLY A O 1
ATOM 2104 N N . TYR A 1 267 ? -18.794 16.490 31.529 1.00 93.94 267 TYR A N 1
ATOM 2105 C CA . TYR A 1 267 ? -19.306 15.701 30.393 1.00 93.94 267 TYR A CA 1
ATOM 2106 C C . TYR A 1 267 ? -18.217 14.928 29.630 1.00 93.94 267 TYR A C 1
ATOM 2108 O O . TYR A 1 267 ? -18.464 14.460 28.518 1.00 93.94 267 TYR A O 1
ATOM 2116 N N . ASP A 1 268 ? -17.018 14.790 30.203 1.00 94.19 268 ASP A N 1
ATOM 2117 C CA . ASP A 1 268 ? -15.964 13.956 29.626 1.00 94.19 268 ASP A CA 1
ATOM 2118 C C . ASP A 1 268 ? -16.149 12.487 30.028 1.00 94.19 268 ASP A C 1
ATOM 2120 O O . ASP A 1 268 ? -16.140 12.134 31.209 1.00 9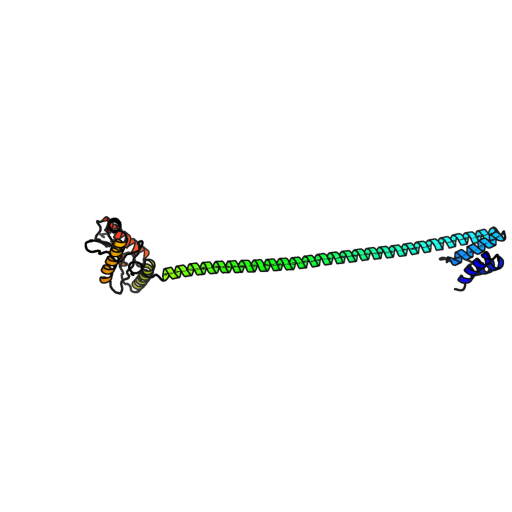4.19 268 ASP A O 1
ATOM 2124 N N . LEU A 1 269 ? -16.302 11.611 29.031 1.00 95.00 269 LEU A N 1
ATOM 2125 C CA . LEU A 1 269 ? -16.530 10.188 29.269 1.00 95.00 269 LEU A CA 1
ATOM 2126 C C . LEU A 1 269 ? -15.332 9.527 29.958 1.00 95.00 269 LEU A C 1
ATOM 2128 O O . LEU A 1 269 ? -15.534 8.635 30.781 1.00 95.00 269 LEU A O 1
ATOM 2132 N N . GLN A 1 270 ? -14.098 9.928 29.629 1.00 94.12 270 GLN A N 1
ATOM 2133 C CA . GLN A 1 270 ? -12.914 9.312 30.232 1.00 94.12 270 GLN A CA 1
ATOM 2134 C C . GLN A 1 270 ? -12.850 9.591 31.732 1.00 94.12 270 GLN A C 1
ATOM 2136 O O . GLN A 1 270 ? -12.640 8.654 32.504 1.00 94.12 270 GLN A O 1
ATOM 2141 N N . GLN A 1 271 ? -13.098 10.838 32.135 1.00 93.44 271 GLN A N 1
ATOM 2142 C CA . GLN A 1 271 ? -13.171 11.221 33.541 1.00 93.44 271 GLN A CA 1
ATOM 2143 C C . GLN A 1 271 ? -14.298 10.483 34.283 1.00 93.44 271 GLN A C 1
ATOM 2145 O O . GLN A 1 271 ? -14.032 9.816 35.279 1.00 93.44 271 GLN A O 1
ATOM 2150 N N . LEU A 1 272 ? -15.523 10.474 33.742 1.00 94.12 272 LEU A N 1
ATOM 2151 C CA . LEU A 1 272 ? -16.656 9.726 34.315 1.00 94.12 272 LEU A CA 1
ATOM 2152 C C . LEU A 1 272 ? -16.350 8.238 34.518 1.00 94.12 272 LEU A C 1
ATOM 2154 O O . LEU A 1 272 ? -16.705 7.660 35.546 1.00 94.12 272 LEU A O 1
ATOM 2158 N N . MET A 1 273 ? -15.711 7.602 33.532 1.00 94.50 273 MET A N 1
ATOM 2159 C CA . MET A 1 273 ? -15.307 6.199 33.629 1.00 94.50 273 MET A CA 1
ATOM 2160 C C . MET A 1 273 ? -14.258 5.984 34.720 1.00 94.50 273 MET A C 1
ATOM 2162 O O . MET A 1 273 ? -14.347 4.987 35.433 1.00 94.50 273 MET A O 1
ATOM 2166 N N . ALA A 1 274 ? -13.287 6.890 34.858 1.00 94.31 274 ALA A N 1
ATOM 2167 C CA . ALA A 1 274 ? -12.267 6.814 35.900 1.00 94.31 274 ALA A CA 1
ATOM 2168 C C . ALA A 1 274 ? -12.877 6.958 37.304 1.00 94.31 274 ALA A C 1
ATOM 2170 O O . ALA A 1 274 ? -12.566 6.170 38.196 1.00 94.31 274 ALA A O 1
ATOM 2171 N N . ASP A 1 275 ? -13.798 7.900 37.483 1.00 94.56 275 ASP A N 1
ATOM 2172 C CA . ASP A 1 275 ? -14.469 8.160 38.759 1.00 94.56 275 ASP A CA 1
ATOM 2173 C C . ASP A 1 275 ? -15.392 7.001 39.159 1.00 94.56 275 ASP A C 1
ATOM 2175 O O . ASP A 1 275 ? -15.348 6.507 40.291 1.00 94.56 275 ASP A O 1
ATOM 2179 N N . ALA A 1 276 ? -16.154 6.463 38.201 1.00 94.94 276 ALA A N 1
ATOM 2180 C CA . ALA A 1 276 ? -16.978 5.281 38.431 1.00 94.94 276 ALA A CA 1
ATOM 2181 C C . ALA A 1 276 ? -16.126 4.035 38.746 1.00 94.94 276 ALA A C 1
ATOM 2183 O O . ALA A 1 276 ? -16.532 3.210 39.567 1.00 94.94 276 ALA A O 1
ATOM 2184 N N . ASP A 1 277 ? -14.944 3.889 38.136 1.00 95.19 277 ASP A N 1
ATOM 2185 C CA . ASP A 1 277 ? -14.027 2.773 38.410 1.00 95.19 277 ASP A CA 1
ATOM 2186 C C . ASP A 1 277 ? -13.396 2.899 39.803 1.00 95.19 277 ASP A C 1
ATOM 2188 O O . ASP A 1 277 ? -13.360 1.929 40.564 1.00 95.19 277 ASP A O 1
ATOM 2192 N N . ASN A 1 278 ? -13.008 4.114 40.202 1.00 94.94 278 ASN A N 1
ATOM 2193 C CA . ASN A 1 278 ? -12.550 4.409 41.559 1.00 94.94 278 ASN A CA 1
ATOM 2194 C C . ASN A 1 278 ? -13.631 4.076 42.598 1.00 94.94 278 ASN A C 1
ATOM 2196 O O . ASN A 1 278 ? -13.348 3.417 43.606 1.00 94.94 278 ASN A O 1
ATOM 2200 N N . ALA A 1 279 ? -14.881 4.472 42.348 1.00 95.38 279 ALA A N 1
ATOM 2201 C CA . ALA A 1 279 ? -16.016 4.135 43.199 1.00 95.38 279 ALA A CA 1
ATOM 2202 C C . ALA A 1 279 ? -16.260 2.615 43.264 1.00 95.38 279 ALA A C 1
ATOM 2204 O O . ALA A 1 279 ? -16.426 2.057 44.352 1.00 95.38 279 ALA A O 1
ATOM 2205 N N . LEU A 1 280 ? -16.184 1.913 42.130 1.00 95.56 280 LEU A N 1
ATOM 2206 C CA . LEU A 1 280 ? -16.310 0.454 42.062 1.00 95.56 280 LEU A CA 1
ATOM 2207 C C . LEU A 1 280 ? -15.189 -0.250 42.840 1.00 95.56 280 LEU A C 1
ATOM 2209 O O . LEU A 1 280 ? -15.426 -1.221 43.564 1.00 95.56 280 LEU A O 1
ATOM 2213 N N . TYR A 1 281 ? -13.960 0.251 42.739 1.00 94.56 281 TYR A N 1
ATOM 2214 C CA . TYR A 1 281 ? -12.832 -0.252 43.510 1.00 94.56 281 TYR A CA 1
ATOM 2215 C C . TYR A 1 281 ? -13.055 -0.078 45.019 1.00 94.56 281 TYR A C 1
ATOM 2217 O O . TYR A 1 281 ? -12.828 -1.019 45.792 1.00 94.56 281 TYR A O 1
ATOM 2225 N N . ARG A 1 282 ? -13.576 1.080 45.454 1.00 95.25 282 ARG A N 1
ATOM 2226 C CA . ARG A 1 282 ? -13.988 1.307 46.851 1.00 95.25 282 ARG A CA 1
ATOM 2227 C C . ARG A 1 282 ? -15.103 0.349 47.272 1.00 95.25 282 ARG A C 1
ATOM 2229 O O . ARG A 1 282 ? -15.020 -0.209 48.365 1.00 95.25 282 ARG A O 1
ATOM 2236 N N . ALA A 1 283 ? -16.087 0.082 46.411 1.00 95.19 283 ALA A N 1
ATOM 2237 C CA . ALA A 1 283 ? -17.150 -0.888 46.681 1.00 95.19 283 ALA A CA 1
ATOM 2238 C C . ALA A 1 283 ? -16.579 -2.293 46.945 1.00 95.19 283 ALA A C 1
ATOM 2240 O O . ALA A 1 283 ? -16.889 -2.919 47.964 1.00 95.19 283 ALA A O 1
ATOM 2241 N N . LYS A 1 284 ? -15.653 -2.746 46.089 1.00 93.12 284 LYS A N 1
ATOM 2242 C CA . LYS A 1 284 ? -14.983 -4.046 46.231 1.00 93.12 284 LYS A CA 1
ATOM 2243 C C . LYS A 1 284 ? -14.144 -4.143 47.503 1.00 93.12 284 LYS A C 1
ATOM 2245 O O . LYS A 1 284 ? -14.201 -5.158 48.197 1.00 93.12 284 LYS A O 1
ATOM 2250 N N . ARG A 1 285 ? -13.374 -3.100 47.831 1.00 94.31 285 ARG A N 1
ATOM 2251 C CA . ARG A 1 285 ? -12.545 -3.069 49.051 1.00 94.31 285 ARG A CA 1
ATOM 2252 C C . ARG A 1 285 ? -13.354 -2.899 50.330 1.00 94.31 285 ARG A C 1
ATOM 2254 O O . ARG A 1 285 ? -12.932 -3.396 51.366 1.00 94.31 285 ARG A O 1
ATOM 2261 N N . GLY A 1 286 ? -14.505 -2.239 50.255 1.00 92.38 286 GLY A N 1
ATOM 2262 C CA . GLY A 1 286 ? -15.390 -2.006 51.393 1.00 92.38 286 GLY A CA 1
ATOM 2263 C C . GLY A 1 286 ? -16.102 -3.258 51.902 1.00 92.38 286 GLY A C 1
ATOM 2264 O O . GLY A 1 286 ? -16.754 -3.187 52.939 1.00 92.38 286 GLY A O 1
ATOM 2265 N N . GLY A 1 287 ? -15.989 -4.392 51.207 1.00 92.81 287 GLY A N 1
ATOM 2266 C CA . GLY A 1 287 ? -16.675 -5.638 51.553 1.00 92.81 287 GLY A CA 1
ATOM 2267 C C . GLY A 1 287 ? -17.690 -6.102 50.511 1.00 92.81 287 GLY A C 1
ATOM 2268 O O . GLY A 1 287 ? -18.472 -6.991 50.826 1.00 92.81 287 GLY A O 1
ATOM 2269 N N . ARG A 1 288 ? -17.658 -5.540 49.290 1.00 95.38 288 ARG A N 1
ATOM 2270 C CA . ARG A 1 288 ? -18.498 -5.944 48.148 1.00 95.38 288 ARG A CA 1
ATOM 2271 C C . ARG A 1 288 ? -20.003 -5.779 48.406 1.00 95.38 288 ARG A C 1
ATOM 2273 O O . ARG A 1 288 ? -20.373 -5.120 49.385 1.00 95.38 288 ARG A O 1
ATOM 2280 N N . ASN A 1 289 ? -20.844 -6.302 47.504 1.00 96.06 289 ASN A N 1
ATOM 2281 C CA . ASN A 1 289 ? -22.309 -6.286 47.580 1.00 96.06 289 ASN A CA 1
ATOM 2282 C C . ASN A 1 289 ? -22.882 -4.915 47.980 1.00 96.06 289 ASN A C 1
ATOM 2284 O O . ASN A 1 289 ? -23.602 -4.780 48.972 1.00 96.06 289 ASN A O 1
ATOM 2288 N N . ARG A 1 290 ? -22.459 -3.868 47.271 1.00 96.00 290 ARG A N 1
ATOM 2289 C CA . ARG A 1 290 ? -22.813 -2.485 47.597 1.00 96.00 290 ARG A CA 1
ATOM 2290 C C . ARG A 1 290 ? -22.679 -1.567 46.402 1.00 96.00 290 ARG A C 1
ATOM 2292 O O . ARG A 1 290 ? -21.943 -1.854 45.459 1.00 96.00 290 ARG A O 1
ATOM 2299 N N . VAL A 1 291 ? -23.330 -0.422 46.526 1.00 96.25 291 VAL A N 1
ATOM 2300 C CA . VAL A 1 291 ? -23.199 0.709 45.615 1.00 96.25 291 VAL A CA 1
ATOM 2301 C C . VAL A 1 291 ? -22.353 1.773 46.300 1.00 96.25 291 VAL A C 1
ATOM 2303 O O . VAL A 1 291 ? -22.592 2.094 47.464 1.00 96.25 291 VAL A O 1
ATOM 2306 N N . VAL A 1 292 ? -21.358 2.300 45.596 1.00 95.56 292 VAL A N 1
ATOM 2307 C CA . VAL A 1 292 ? -20.556 3.440 46.044 1.00 95.56 292 VAL A CA 1
ATOM 2308 C C . VAL A 1 292 ? -20.669 4.540 45.000 1.00 95.56 292 VAL A C 1
ATOM 2310 O O . VAL A 1 292 ? -20.498 4.292 43.808 1.00 95.56 292 VAL A O 1
ATOM 2313 N N . LEU A 1 293 ? -20.978 5.745 45.467 1.00 93.06 293 LEU A N 1
ATOM 2314 C CA . LEU A 1 293 ? -20.975 6.959 44.663 1.00 93.06 293 LEU A CA 1
ATOM 2315 C C . LEU A 1 293 ? -19.565 7.550 44.653 1.00 93.06 293 LEU A C 1
ATOM 2317 O O . LEU A 1 293 ? -18.772 7.339 45.583 1.00 93.06 293 LEU A O 1
ATOM 2321 N N . ASP A 1 294 ? -19.238 8.263 43.585 1.00 82.12 294 ASP A N 1
ATOM 2322 C CA . ASP A 1 294 ? -18.088 9.141 43.596 1.00 82.12 294 ASP A CA 1
ATOM 2323 C C . ASP A 1 294 ? -18.405 10.418 44.376 1.00 82.12 294 ASP A C 1
ATOM 2325 O O . ASP A 1 294 ? -19.075 11.318 43.879 1.00 82.12 294 ASP A O 1
ATOM 2329 N N . ASP A 1 295 ? -17.990 10.419 45.646 1.00 68.69 295 ASP A N 1
ATOM 2330 C CA . ASP A 1 295 ? -18.107 11.550 46.562 1.00 68.69 295 ASP A CA 1
ATOM 2331 C C . ASP A 1 295 ? -16.817 12.380 46.539 1.00 68.69 295 ASP A C 1
ATOM 2333 O O . ASP A 1 295 ? -15.702 11.847 46.556 1.00 68.69 295 ASP A O 1
ATOM 2337 N N . VAL A 1 296 ? -16.984 13.701 46.590 1.00 52.44 296 VAL A N 1
ATOM 2338 C CA . VAL A 1 296 ? -15.921 14.681 46.848 1.00 52.44 296 VAL A CA 1
ATOM 2339 C C . VAL A 1 296 ? -15.213 14.343 48.177 1.00 52.44 296 VAL A C 1
ATOM 2341 O O . VAL A 1 296 ? -15.886 13.975 49.146 1.00 52.44 296 VAL A O 1
ATOM 2344 N N . PRO A 1 297 ? -13.878 14.505 48.308 1.00 43.34 297 PRO A N 1
ATOM 2345 C CA . PRO A 1 297 ? -13.238 14.501 49.619 1.00 43.34 297 PRO A CA 1
ATOM 2346 C C . PRO A 1 297 ? -13.875 15.592 50.490 1.00 43.34 297 PRO A C 1
ATOM 2348 O O . PRO A 1 297 ? -13.843 16.766 50.130 1.00 43.34 297 PRO A O 1
ATOM 2351 N N . GLN A 1 298 ? -14.445 15.228 51.640 1.00 40.94 298 GLN A N 1
ATOM 2352 C CA . GLN A 1 298 ? -14.904 16.199 52.635 1.00 40.94 298 GLN A CA 1
ATOM 2353 C C . GLN A 1 298 ? -13.712 17.048 53.097 1.00 40.94 298 GLN A C 1
ATOM 2355 O O . GLN A 1 298 ? -12.912 16.620 53.926 1.00 40.94 298 GLN A O 1
ATOM 2360 N N . GLY A 1 299 ? -13.573 18.237 52.521 1.00 41.47 299 GLY A N 1
ATOM 2361 C CA . GLY A 1 299 ? -12.421 19.103 52.730 1.00 41.47 299 GLY A CA 1
ATOM 2362 C C . GLY A 1 299 ? -12.712 20.562 52.418 1.00 41.47 299 GLY A C 1
ATOM 2363 O O . GLY A 1 299 ? -11.836 21.227 51.900 1.00 41.47 299 GLY A O 1
ATOM 2364 N N . GLU A 1 300 ? -13.927 21.037 52.696 1.00 38.53 300 GLU A N 1
ATOM 2365 C CA . GLU A 1 300 ? -14.248 22.459 52.888 1.00 38.53 300 GLU A CA 1
ATOM 2366 C C . GLU A 1 300 ? -15.664 22.560 53.476 1.00 38.53 300 GLU A C 1
ATOM 2368 O O . GLU A 1 300 ? -16.633 22.979 52.847 1.00 38.53 300 GLU A O 1
ATOM 2373 N N . ALA A 1 301 ? -15.798 22.140 54.737 1.00 35.88 301 ALA A N 1
ATOM 2374 C CA . ALA A 1 301 ? -16.812 22.741 55.588 1.00 35.88 301 ALA A CA 1
ATOM 2375 C C . ALA A 1 301 ? -16.363 24.189 55.809 1.00 35.88 301 ALA A C 1
ATOM 2377 O O . ALA A 1 301 ? -15.550 24.468 56.689 1.00 35.88 301 ALA A O 1
ATOM 2378 N N . ALA A 1 302 ? -16.829 25.088 54.942 1.00 38.47 302 ALA A N 1
ATOM 2379 C CA . ALA A 1 302 ? -16.736 26.515 55.165 1.00 38.47 302 ALA A CA 1
ATOM 2380 C C . ALA A 1 302 ? -17.407 26.813 56.512 1.00 38.47 302 ALA A C 1
ATOM 2382 O O . ALA A 1 302 ? -18.623 26.705 56.669 1.00 38.47 302 ALA A O 1
ATOM 2383 N N . SER A 1 303 ? -16.568 27.122 57.494 1.00 35.91 303 SER A N 1
ATOM 2384 C CA . SER A 1 303 ? -16.938 27.797 58.726 1.00 35.91 303 SER A CA 1
ATOM 2385 C C . SER A 1 303 ? -17.713 29.066 58.375 1.00 35.91 303 SER A C 1
ATOM 2387 O O . SER A 1 303 ? -17.140 29.990 57.791 1.00 35.91 303 SER A O 1
ATOM 2389 N N . LEU A 1 304 ? -19.003 29.074 58.710 1.00 38.00 304 LEU A N 1
ATOM 2390 C CA . LEU A 1 304 ? -19.751 30.297 58.996 1.00 38.00 304 LEU A CA 1
ATOM 2391 C C . LEU A 1 304 ? -19.333 30.841 60.364 1.00 38.00 304 LEU A C 1
ATOM 2393 O O . LEU A 1 304 ? -19.091 30.009 61.270 1.00 38.00 304 LEU A O 1
#

Secondary structure (DSSP, 8-state):
-TTHHHHHHHHHHHHTT-HHHHHHHHHHHS-SS--SS--HHHHHHHHHHHHHHHHTT-HHHHHHHHHHHHHHHHHHHHHHHHHHHHHHHHHHHHHHHHHHHHHHHHHHHHHHHHHHHHHHHHHHHHHHHHHHHHHHHHHHHHHHHHHHHHHHHHHH--B-TTT-SEEHHHHHHHHHHHHHHHHHHT---EEEEEEETTHHHHHHHHHHHHHHHHHHHHHHHHHTT--TT---EE---PPPPPPS----TT----EEEEEEEHHHHTT-HHHHHHHHHHHHHHHHHTTSSSEEE-PPPS------